Protein AF-A0A934N6K3-F1 (afdb_monomer)

Foldseek 3Di:
DFDAAEEEEEDQDPVVQVVVCVLCVQLQHHYDYDPELVVLLVCLLVVNPHQEYEAEQCSVNHPDPDSNSLVSLLSCVVRVVLHAYEYEYEPPVDVVSVVSSCVSHVRYHYHYCVVDDVVVSVVVLVLLQADDQQWGQDNRHSRWIARNPVRDIQRYNLVSSQRNSPPDKDADDPVPPRSVVSLVVVQVVCVVVVTQWHWDDPDPVRNIIHIDRHPDDPDDDD

Solvent-accessible surface area (backbone atoms only — not comparable to full-atom values): 12108 Å² total; per-residue (Å²): 131,79,43,58,31,30,30,43,35,41,36,44,50,70,68,61,38,49,54,52,48,51,51,45,43,61,43,37,36,42,74,53,72,40,47,46,40,71,57,53,28,51,41,38,74,70,61,54,85,57,52,32,34,41,33,41,58,75,46,82,74,34,100,58,99,59,80,40,41,56,57,30,36,34,37,35,53,70,69,40,65,70,36,53,30,38,36,38,29,70,71,68,89,39,62,68,58,53,50,52,47,41,72,34,21,74,80,50,44,79,44,54,53,87,63,40,70,68,51,52,47,53,50,52,48,54,62,51,54,49,66,54,74,50,36,31,34,30,94,76,40,41,25,21,31,27,36,65,91,76,75,43,74,47,54,26,27,48,51,33,48,46,55,68,34,52,92,45,64,42,76,52,59,87,83,43,57,68,53,47,52,38,46,55,50,48,50,53,50,31,61,75,68,68,50,46,38,46,78,45,75,81,36,90,90,68,36,28,35,31,68,41,68,54,83,73,85,76,68,91,85,131

Sequence (222 aa):
MTTKPTVLLLEDTRSEREQLRELLNGLGLAVTATESPAMARRLVMRGADLDLAVIDWDMAHANEDEPTSRRVLEALAENARGTPTVVYARNMMRTAVVDAVMHAHPGALIHDKDQGLSSLEERLVGLLSAQVGDLVLDNRQRSFVHHLPSDTRFKHRAGFRLMTSHPHDVVFPRDDRAMQSGLTRFRQWLDEVESSVRVLSLGMATHRYRLEVTENRRAHHH

Radius of gyration: 18.42 Å; Cα contacts (8 Å, |Δi|>4): 405; chains: 1; bounding box: 43×40×60 Å

InterPro domains:
  IPR001789 Signal transduction response regulator, receiver domain [PS50110] (6-128)
  IPR011006 CheY-like superfamily [SSF52172] (1-89)

Organism: NCBI:txid3127015

pLDDT: mean 88.97, std 12.06, range [35.66, 98.06]

Secondary structure (DSSP, 8-state):
---PPEEEEE-SSHHHHHHHHHHHHHTT-EEEEES-HHHHHHHHHTT---SEEEEES--TTSSSSS--HHHHHHHHHHH-TTS-EEEEES-TT-HHHHHHHHHH-TTPEEEEGGGHHHHHHHHHHHHTT--BTTEEE-SS-TTSEEETTTTEEE-SHHHHHHHHHTTS-EE--SS-HHHHHHHHHHHHHHHHTT-SEEEEEEETTTTEEEEEE---------

Nearest PDB structures (foldseek):
  6oec-assembly3_H  TM=8.401E-01  e=8.742E-06  Carboxydothermus hydrogenoformans Z-2901
  6oec-assembly2_F  TM=8.366E-01  e=1.428E-05  Carboxydothermus hydrogenoformans Z-2901
  2rdm-assembly1_A  TM=8.700E-01  e=2.333E-05  Sinorhizobium medicae WSM419
  6oec-assembly3_I  TM=8.532E-01  e=2.064E-05  Carboxydothermus hydrogenoformans Z-2901
  6oec-assembly2_D  TM=8.474E-01  e=2.637E-05  Carboxydothermus hydrogenoformans Z-2901

Mean predicted aligned error: 5.73 Å

Structure (mmCIF, N/CA/C/O backbone):
data_AF-A0A934N6K3-F1
#
_entry.id   AF-A0A934N6K3-F1
#
loop_
_atom_site.group_PDB
_atom_site.id
_atom_site.type_symbol
_atom_site.label_atom_id
_atom_site.label_alt_id
_atom_site.label_comp_id
_atom_site.label_asym_id
_atom_site.label_entity_id
_atom_site.label_seq_id
_atom_site.pdbx_PDB_ins_code
_atom_site.Cartn_x
_atom_site.Cartn_y
_atom_site.Cartn_z
_atom_site.occupancy
_atom_site.B_iso_or_equiv
_atom_site.auth_se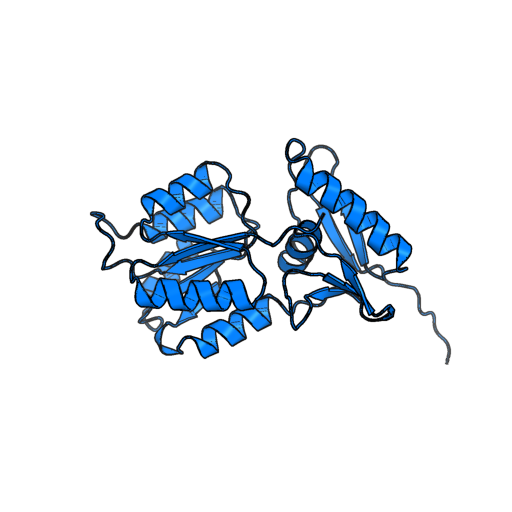q_id
_atom_site.auth_comp_id
_atom_site.auth_asym_id
_atom_site.auth_atom_id
_atom_site.pdbx_PDB_model_num
ATOM 1 N N . MET A 1 1 ? -18.631 9.224 1.970 1.00 58.66 1 MET A N 1
ATOM 2 C CA . MET A 1 1 ? -17.893 9.032 0.699 1.00 58.66 1 MET A CA 1
ATOM 3 C C . MET A 1 1 ? -16.957 7.844 0.820 1.00 58.66 1 MET A C 1
ATOM 5 O O . MET A 1 1 ? -16.262 7.741 1.833 1.00 58.66 1 MET A O 1
ATOM 9 N N . THR A 1 2 ? -16.979 6.975 -0.192 1.00 78.81 2 THR A N 1
ATOM 10 C CA . THR A 1 2 ? -16.059 5.844 -0.359 1.00 78.81 2 THR A CA 1
ATOM 11 C C . THR A 1 2 ? -14.847 6.290 -1.163 1.00 78.81 2 THR A C 1
ATOM 13 O O . THR A 1 2 ? -15.010 6.953 -2.182 1.00 78.81 2 THR A O 1
ATOM 16 N N . THR A 1 3 ? -13.648 5.935 -0.711 1.00 89.06 3 THR A N 1
ATOM 17 C CA . THR A 1 3 ? -12.394 6.174 -1.439 1.00 89.06 3 THR A CA 1
ATOM 18 C C . THR A 1 3 ? -11.634 4.862 -1.543 1.00 89.06 3 THR A C 1
ATOM 20 O O . THR A 1 3 ? -11.546 4.119 -0.562 1.00 89.06 3 THR A O 1
ATOM 23 N N . LYS A 1 4 ? -11.133 4.557 -2.742 1.00 91.56 4 LYS A N 1
ATOM 24 C CA . LYS A 1 4 ? -10.318 3.366 -2.991 1.00 91.56 4 LYS A CA 1
ATOM 25 C C . LYS A 1 4 ? -8.849 3.668 -2.691 1.00 91.56 4 LYS A C 1
ATOM 27 O O . LYS A 1 4 ? -8.429 4.796 -2.960 1.00 91.56 4 LYS A O 1
ATOM 32 N N . PRO A 1 5 ? -8.082 2.699 -2.172 1.00 94.38 5 PRO A N 1
ATOM 33 C CA . PRO A 1 5 ? -6.646 2.853 -2.048 1.00 94.38 5 PRO A CA 1
ATOM 34 C C . PRO A 1 5 ? -5.990 3.001 -3.416 1.00 94.38 5 PRO A C 1
ATOM 36 O O . PRO A 1 5 ? -6.436 2.371 -4.375 1.00 94.38 5 PRO A O 1
ATOM 39 N N . THR A 1 6 ? -4.965 3.832 -3.521 1.00 95.44 6 THR A N 1
ATOM 40 C CA . THR A 1 6 ? -4.289 4.145 -4.785 1.00 95.44 6 THR A CA 1
ATOM 41 C C . THR A 1 6 ? -3.009 3.332 -4.943 1.00 95.44 6 THR A C 1
ATOM 43 O O . THR A 1 6 ? -2.260 3.129 -3.988 1.00 95.44 6 THR A O 1
ATOM 46 N N . VAL A 1 7 ? -2.736 2.879 -6.165 1.00 97.12 7 VAL A N 1
ATOM 47 C CA . VAL A 1 7 ? -1.559 2.060 -6.480 1.00 97.12 7 VAL A CA 1
ATOM 48 C C . VAL A 1 7 ? -0.793 2.684 -7.625 1.00 97.12 7 VAL A C 1
ATOM 50 O O . VAL A 1 7 ? -1.389 3.010 -8.651 1.00 97.12 7 VAL A O 1
ATOM 53 N N . LEU A 1 8 ? 0.521 2.809 -7.475 1.00 97.94 8 LEU A N 1
ATOM 54 C CA . LEU A 1 8 ? 1.413 3.056 -8.603 1.00 97.94 8 LEU A CA 1
ATOM 55 C C . LEU A 1 8 ? 1.808 1.712 -9.219 1.00 97.94 8 LEU A C 1
ATOM 57 O O . LEU A 1 8 ? 2.344 0.862 -8.516 1.00 97.94 8 LEU A O 1
ATOM 61 N N . LEU A 1 9 ? 1.563 1.539 -10.516 1.00 97.88 9 LEU A N 1
ATOM 62 C CA . LEU A 1 9 ? 2.032 0.391 -11.293 1.00 97.88 9 LEU A CA 1
ATOM 63 C C . LEU A 1 9 ? 3.036 0.872 -12.345 1.00 97.88 9 LEU A C 1
ATOM 65 O O . LEU A 1 9 ? 2.677 1.677 -13.207 1.00 97.88 9 LEU A O 1
ATOM 69 N N . LEU A 1 10 ? 4.271 0.379 -12.277 1.00 96.94 10 LEU A N 1
ATOM 70 C CA . LEU A 1 10 ? 5.305 0.598 -13.288 1.00 96.94 10 LEU A CA 1
ATOM 71 C C . LEU A 1 10 ? 5.604 -0.725 -13.992 1.00 96.94 10 LEU A C 1
ATOM 7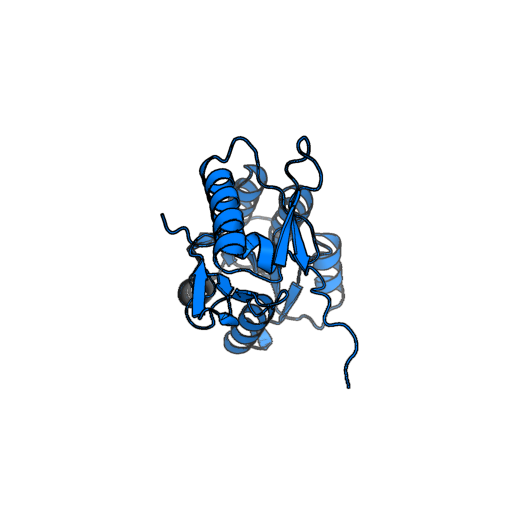3 O O . LEU A 1 10 ? 6.069 -1.648 -13.338 1.00 96.94 10 LEU A O 1
ATOM 77 N N . GLU A 1 11 ? 5.321 -0.796 -15.289 1.00 95.44 11 GLU A N 1
ATOM 78 C CA . GLU A 1 11 ? 5.525 -1.982 -16.136 1.00 95.44 11 GLU A CA 1
ATOM 79 C C . GLU A 1 11 ? 5.672 -1.510 -17.582 1.00 95.44 11 GLU A C 1
ATOM 81 O O . GLU A 1 11 ? 4.800 -0.784 -18.072 1.00 95.44 11 GLU A O 1
ATOM 86 N N . ASP A 1 12 ? 6.750 -1.875 -18.270 1.00 92.12 12 ASP A N 1
ATOM 87 C CA . ASP A 1 12 ? 6.999 -1.420 -19.641 1.00 92.12 12 ASP A CA 1
ATOM 88 C C . ASP A 1 12 ? 6.179 -2.201 -20.678 1.00 92.12 12 ASP A C 1
ATOM 90 O O . ASP A 1 12 ? 5.712 -1.648 -21.680 1.00 92.12 12 ASP A O 1
ATOM 94 N N . THR A 1 13 ? 5.878 -3.459 -20.386 1.00 92.50 13 THR A N 1
ATOM 95 C CA . THR A 1 13 ? 5.243 -4.388 -21.299 1.00 92.50 13 THR A CA 1
ATOM 96 C C . THR A 1 13 ? 3.733 -4.228 -21.219 1.00 92.50 13 THR A C 1
ATOM 98 O O . THR A 1 13 ? 3.090 -4.534 -20.217 1.00 92.50 13 THR A O 1
ATOM 101 N N . ARG A 1 14 ? 3.115 -3.769 -22.316 1.00 93.75 14 ARG A N 1
ATOM 102 C CA . ARG A 1 14 ? 1.673 -3.458 -22.359 1.00 93.75 14 ARG A CA 1
ATOM 103 C C . ARG A 1 14 ? 0.779 -4.606 -21.875 1.00 93.75 14 ARG A C 1
ATOM 105 O O . ARG A 1 14 ? -0.207 -4.341 -21.193 1.00 93.75 14 ARG A O 1
ATOM 112 N N . SER A 1 15 ? 1.082 -5.849 -22.254 1.00 94.44 15 SER A N 1
ATOM 113 C CA . SER A 1 15 ? 0.285 -7.016 -21.857 1.00 94.44 15 SER A CA 1
ATOM 114 C C . SER A 1 15 ? 0.415 -7.330 -20.368 1.00 94.44 15 SER A C 1
ATOM 116 O O . SER A 1 15 ? -0.607 -7.520 -19.715 1.00 94.44 15 SER A O 1
ATOM 118 N N . GLU A 1 16 ? 1.637 -7.331 -19.824 1.00 93.88 16 GLU A N 1
ATOM 119 C CA . GLU A 1 16 ? 1.880 -7.544 -18.387 1.00 93.88 16 GLU A CA 1
ATOM 120 C C . GLU A 1 16 ? 1.229 -6.412 -17.573 1.00 93.88 16 GLU A C 1
ATOM 122 O O . GLU A 1 16 ? 0.509 -6.663 -16.606 1.00 93.88 16 GLU A O 1
ATOM 127 N N . ARG A 1 17 ? 1.356 -5.161 -18.037 1.00 96.00 17 ARG A N 1
ATOM 128 C CA . ARG A 1 17 ? 0.745 -3.988 -17.400 1.00 96.00 17 ARG A CA 1
ATOM 129 C C . ARG A 1 17 ? -0.773 -4.093 -17.317 1.00 96.00 17 ARG A C 1
ATOM 131 O O . ARG A 1 17 ? -1.353 -3.714 -16.303 1.00 96.00 17 ARG A O 1
ATOM 138 N N . GLU A 1 18 ? -1.425 -4.575 -18.374 1.00 96.88 18 GLU A N 1
ATOM 139 C CA . GLU A 1 18 ? -2.879 -4.743 -18.387 1.00 96.88 18 GLU A CA 1
ATOM 140 C C . GLU A 1 18 ? -3.326 -5.846 -17.423 1.00 96.88 18 GLU A C 1
ATOM 142 O O . GLU A 1 18 ? -4.221 -5.611 -16.618 1.00 96.88 18 GLU A O 1
ATOM 147 N N . GLN A 1 19 ? -2.644 -6.994 -17.423 1.00 96.19 19 GLN A N 1
ATOM 148 C CA . GLN A 1 19 ? -2.930 -8.098 -16.501 1.00 96.19 19 GLN A CA 1
ATOM 149 C C . GLN A 1 19 ? -2.771 -7.678 -15.033 1.00 96.19 19 GLN A C 1
ATOM 151 O O . GLN A 1 19 ? -3.641 -7.937 -14.201 1.00 96.19 19 GLN A O 1
ATOM 156 N N . LEU A 1 20 ? -1.688 -6.966 -14.710 1.00 96.44 20 LEU A N 1
ATOM 157 C CA . LEU A 1 20 ? -1.450 -6.434 -13.367 1.00 96.44 20 LEU A 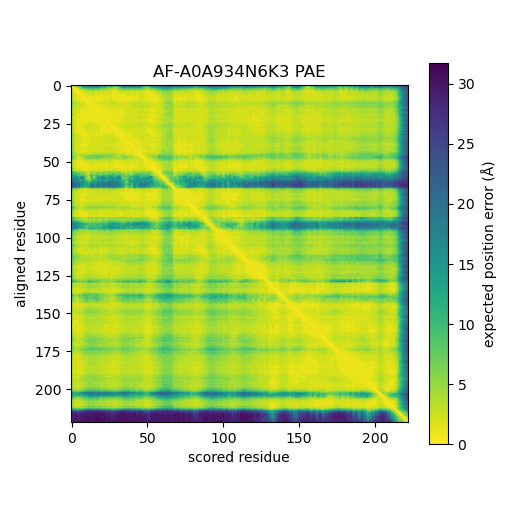CA 1
ATOM 158 C C . LEU A 1 20 ? -2.497 -5.391 -12.977 1.00 96.44 20 LEU A C 1
ATOM 160 O O . LEU A 1 20 ? -2.965 -5.365 -11.838 1.00 96.44 20 LEU A O 1
ATOM 164 N N . ARG A 1 21 ? -2.899 -4.536 -13.922 1.00 97.19 21 ARG A N 1
ATOM 165 C CA . ARG A 1 21 ? -3.957 -3.549 -13.704 1.00 97.19 21 ARG A CA 1
ATOM 166 C C . ARG A 1 21 ? -5.294 -4.224 -13.410 1.00 97.19 21 ARG A C 1
ATOM 168 O O . ARG A 1 21 ? -5.983 -3.793 -12.487 1.00 97.19 21 ARG A O 1
ATOM 175 N N . GLU A 1 22 ? -5.669 -5.251 -14.166 1.00 96.69 22 GLU A N 1
ATOM 176 C CA . GLU A 1 22 ? -6.884 -6.040 -13.930 1.00 96.69 22 GLU A CA 1
ATOM 177 C C . GLU A 1 22 ? -6.860 -6.700 -12.551 1.00 96.69 22 GLU A C 1
ATOM 179 O O . GLU A 1 22 ? -7.803 -6.524 -11.778 1.00 96.69 22 GLU A O 1
ATOM 184 N N . LEU A 1 23 ? -5.752 -7.358 -12.203 1.00 95.31 23 LEU A N 1
ATOM 185 C CA . LEU A 1 23 ? -5.548 -7.986 -10.902 1.00 95.31 23 LEU A CA 1
ATOM 186 C C . LEU A 1 23 ? -5.705 -6.984 -9.747 1.00 95.31 23 LEU A C 1
ATOM 188 O O . LEU A 1 23 ? -6.531 -7.179 -8.856 1.00 95.31 23 LEU A O 1
ATOM 192 N N . LEU A 1 24 ? -4.983 -5.861 -9.780 1.00 95.62 24 LEU A N 1
ATOM 193 C CA . LEU A 1 24 ? -5.040 -4.840 -8.727 1.00 95.62 24 LEU A CA 1
ATOM 194 C C . LEU A 1 24 ? -6.430 -4.186 -8.618 1.00 95.62 24 LEU A C 1
ATOM 196 O O . LEU A 1 24 ? -6.903 -3.910 -7.511 1.00 95.62 24 LEU A O 1
ATOM 200 N N . ASN A 1 25 ? -7.115 -3.972 -9.745 1.00 95.31 25 ASN A N 1
ATOM 201 C CA . ASN A 1 25 ? -8.502 -3.501 -9.747 1.00 95.31 25 ASN A CA 1
ATOM 202 C C . ASN A 1 25 ? -9.459 -4.538 -9.141 1.00 95.31 25 ASN A C 1
ATOM 204 O O . ASN A 1 25 ? -10.380 -4.155 -8.413 1.00 95.31 25 ASN A O 1
ATOM 208 N N . GLY A 1 26 ? -9.233 -5.830 -9.404 1.00 93.56 26 GLY A N 1
ATOM 209 C CA . GLY A 1 26 ? -9.959 -6.951 -8.802 1.00 93.56 26 GLY A CA 1
ATOM 210 C C . GLY A 1 26 ? -9.818 -6.995 -7.279 1.00 93.56 26 GLY A C 1
ATOM 211 O O . GLY A 1 26 ? -10.789 -7.271 -6.579 1.00 93.56 26 GLY A O 1
ATOM 212 N N . LEU A 1 27 ? -8.661 -6.582 -6.751 1.00 92.06 27 LEU A N 1
ATOM 213 C CA . LEU A 1 27 ? -8.432 -6.395 -5.310 1.00 92.06 27 LEU A CA 1
ATOM 214 C C . LEU A 1 27 ? -9.106 -5.127 -4.738 1.00 92.06 27 LEU A C 1
ATOM 216 O O . LEU A 1 27 ? -9.016 -4.854 -3.540 1.00 92.06 27 LEU A O 1
ATOM 220 N N . GLY A 1 28 ? -9.811 -4.348 -5.563 1.00 93.06 28 GLY A N 1
ATOM 221 C CA . GLY A 1 28 ? -10.537 -3.141 -5.157 1.00 93.06 28 GLY A CA 1
ATOM 222 C C . GLY A 1 28 ? -9.692 -1.865 -5.142 1.00 93.06 28 GLY A C 1
ATOM 223 O O . GLY A 1 28 ? -10.164 -0.830 -4.661 1.00 93.06 28 GLY A O 1
ATOM 224 N N . LEU A 1 29 ? -8.472 -1.910 -5.674 1.00 94.56 29 LEU A N 1
ATOM 225 C CA . LEU A 1 29 ? -7.532 -0.794 -5.664 1.00 94.56 29 LEU A CA 1
ATOM 226 C C . LEU A 1 29 ? -7.729 0.118 -6.891 1.00 94.56 29 LEU A C 1
ATOM 228 O O . LEU A 1 29 ? -8.285 -0.292 -7.907 1.00 94.56 29 LEU A O 1
ATOM 232 N N . ALA A 1 30 ? -7.317 1.380 -6.789 1.00 95.44 30 ALA A N 1
ATOM 233 C CA . ALA A 1 30 ? -7.339 2.360 -7.871 1.00 95.44 30 ALA A CA 1
ATOM 234 C C . ALA A 1 30 ? -5.935 2.503 -8.474 1.00 95.44 30 ALA A C 1
ATOM 236 O O . ALA A 1 30 ? -5.034 3.065 -7.852 1.00 95.44 30 ALA A O 1
ATOM 237 N N . VAL A 1 31 ? -5.748 1.989 -9.688 1.00 96.88 31 VAL A N 1
ATOM 238 C CA . VAL A 1 31 ? -4.420 1.851 -10.302 1.00 96.88 31 VAL A CA 1
ATOM 239 C C . VAL A 1 31 ? -4.062 3.060 -11.166 1.00 96.88 31 VAL A C 1
ATOM 241 O O . VAL A 1 31 ? -4.777 3.398 -12.107 1.00 96.88 31 VAL A O 1
ATOM 244 N N . THR A 1 32 ? -2.908 3.664 -10.888 1.00 96.94 32 THR A N 1
ATOM 245 C CA . THR A 1 32 ? -2.207 4.602 -11.773 1.00 96.94 32 THR A CA 1
ATOM 246 C C . THR A 1 32 ? -1.048 3.854 -12.424 1.00 96.94 32 THR A C 1
ATOM 248 O O . THR A 1 32 ? 0.001 3.674 -11.810 1.00 96.94 32 THR A O 1
ATOM 251 N N . ALA A 1 33 ? -1.260 3.374 -13.651 1.00 96.69 33 ALA A N 1
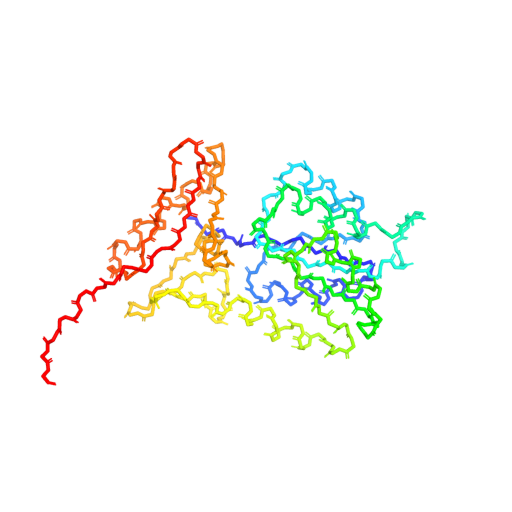ATOM 252 C CA . ALA A 1 33 ? -0.275 2.591 -14.392 1.00 96.69 33 ALA A CA 1
ATOM 253 C C . ALA A 1 33 ? 0.536 3.469 -15.355 1.00 96.69 33 ALA A C 1
ATOM 255 O O . ALA A 1 33 ? -0.019 4.347 -16.018 1.00 96.69 33 ALA A O 1
ATOM 256 N N . THR A 1 34 ? 1.835 3.211 -15.471 1.00 95.12 34 THR A N 1
ATOM 257 C CA . THR A 1 34 ? 2.712 3.867 -16.442 1.00 95.12 34 THR A CA 1
ATOM 258 C C . THR A 1 34 ? 3.805 2.916 -16.922 1.00 95.12 34 THR A C 1
ATOM 260 O O . THR A 1 34 ? 4.171 1.978 -16.224 1.00 95.12 34 THR A O 1
ATOM 263 N N . GLU A 1 35 ? 4.303 3.160 -18.129 1.00 93.75 35 GLU A N 1
ATOM 264 C CA . GLU A 1 35 ? 5.440 2.448 -18.730 1.00 93.75 35 GLU A CA 1
ATOM 265 C C . GLU A 1 35 ? 6.748 3.236 -18.633 1.00 93.75 35 GLU A C 1
ATOM 267 O O . GLU A 1 35 ? 7.807 2.710 -18.945 1.00 93.75 35 GLU A O 1
ATOM 272 N N . SER A 1 36 ? 6.677 4.503 -18.207 1.00 92.44 36 SER A N 1
ATOM 273 C CA . SER A 1 36 ? 7.837 5.384 -18.089 1.00 92.44 36 SER A CA 1
ATOM 274 C C . SER A 1 36 ? 8.245 5.518 -16.625 1.00 92.44 36 SER A C 1
ATOM 276 O O . SER A 1 36 ? 7.510 6.118 -15.824 1.00 92.44 36 SER A O 1
ATOM 278 N N . PRO A 1 37 ? 9.439 5.038 -16.259 1.00 93.25 37 PRO A N 1
ATOM 279 C CA . PRO A 1 37 ? 9.985 5.288 -14.937 1.00 93.25 37 PRO A CA 1
ATOM 280 C C . PRO A 1 37 ? 10.169 6.784 -14.647 1.00 93.25 37 PRO A C 1
ATOM 282 O O . PRO A 1 37 ? 9.966 7.207 -13.508 1.00 93.25 37 PRO A O 1
ATOM 285 N N . ALA A 1 38 ? 10.482 7.618 -15.648 1.00 91.19 38 ALA A N 1
ATOM 286 C CA . ALA A 1 38 ? 10.553 9.067 -15.462 1.00 91.19 38 ALA A CA 1
ATOM 287 C C . ALA A 1 38 ? 9.204 9.660 -15.012 1.00 91.19 38 ALA A C 1
ATOM 289 O O . ALA A 1 38 ? 9.158 10.488 -14.093 1.00 91.19 38 ALA A O 1
ATOM 290 N N . MET A 1 39 ? 8.094 9.208 -15.608 1.00 93.00 39 MET A N 1
ATOM 291 C CA . MET A 1 39 ? 6.750 9.599 -15.178 1.00 93.00 39 MET A CA 1
ATOM 292 C C . MET A 1 39 ? 6.443 9.088 -13.765 1.00 93.00 39 MET A C 1
ATOM 294 O O . MET A 1 39 ? 6.000 9.873 -12.923 1.00 93.00 39 MET A O 1
ATOM 298 N N . ALA A 1 40 ? 6.723 7.812 -13.479 1.00 95.12 40 ALA A N 1
ATOM 299 C CA . ALA A 1 40 ? 6.528 7.219 -12.153 1.00 95.12 40 ALA A CA 1
ATOM 300 C C . ALA A 1 40 ? 7.294 7.989 -11.067 1.00 95.12 40 ALA A C 1
ATOM 302 O O . ALA A 1 40 ? 6.716 8.417 -10.068 1.00 95.12 40 ALA A O 1
ATOM 303 N N . ARG A 1 41 ? 8.579 8.268 -11.301 1.00 94.62 41 ARG A N 1
ATOM 304 C CA . ARG A 1 41 ? 9.421 9.053 -10.394 1.00 94.62 41 ARG A CA 1
ATOM 305 C C . ARG A 1 41 ? 8.863 10.454 -10.183 1.00 94.62 41 ARG A C 1
ATOM 307 O O . ARG A 1 41 ? 8.808 10.928 -9.051 1.00 94.62 41 ARG A O 1
ATOM 314 N N . ARG A 1 42 ? 8.422 11.122 -11.252 1.00 93.50 42 ARG A N 1
ATOM 315 C CA . ARG A 1 42 ? 7.821 12.459 -11.161 1.00 93.50 42 ARG A CA 1
ATOM 316 C C . ARG A 1 42 ? 6.550 12.455 -10.314 1.00 93.50 42 ARG A C 1
ATOM 318 O O . ARG A 1 42 ? 6.339 13.416 -9.579 1.00 93.50 42 ARG A O 1
ATOM 325 N N . LEU A 1 43 ? 5.717 11.417 -10.409 1.00 94.19 43 LEU A N 1
ATOM 326 C CA . LEU A 1 43 ? 4.533 11.264 -9.558 1.00 94.19 43 LEU A CA 1
ATOM 327 C C . LEU A 1 43 ? 4.937 11.161 -8.084 1.00 94.19 43 LEU A C 1
ATOM 329 O O . LEU A 1 43 ? 4.440 11.933 -7.266 1.00 94.19 43 LEU A O 1
ATOM 333 N N . VAL A 1 44 ? 5.893 10.288 -7.761 1.00 94.50 44 VAL A N 1
ATOM 334 C CA . VAL A 1 44 ? 6.384 10.101 -6.386 1.00 94.50 44 VAL A CA 1
ATOM 335 C C . VAL A 1 44 ? 6.985 11.393 -5.825 1.00 94.50 44 VAL A C 1
ATOM 337 O O . VAL A 1 44 ? 6.592 11.842 -4.753 1.00 94.50 44 VAL A O 1
ATOM 340 N N . MET A 1 45 ? 7.871 12.055 -6.575 1.00 92.25 45 MET A N 1
ATOM 341 C CA . MET A 1 45 ? 8.517 13.306 -6.150 1.00 92.25 45 MET A CA 1
ATOM 342 C C . MET A 1 45 ? 7.541 14.476 -5.980 1.00 92.25 45 MET A C 1
ATOM 344 O O . MET A 1 45 ? 7.832 15.429 -5.262 1.00 92.25 45 MET A O 1
ATOM 348 N N . ARG A 1 46 ? 6.383 14.434 -6.646 1.00 90.88 46 ARG A N 1
ATOM 349 C CA . ARG A 1 46 ? 5.311 15.425 -6.474 1.00 90.88 46 ARG A CA 1
ATOM 350 C C . ARG A 1 46 ? 4.422 15.143 -5.265 1.00 90.88 46 ARG A C 1
ATOM 352 O O . ARG A 1 46 ? 3.446 15.862 -5.077 1.00 90.88 46 ARG A O 1
ATOM 359 N N . GLY A 1 47 ? 4.741 14.121 -4.473 1.00 84.31 47 GLY A N 1
ATOM 360 C CA . GLY A 1 47 ? 3.942 13.722 -3.323 1.00 84.31 47 GLY A CA 1
ATOM 361 C C . GLY A 1 47 ? 2.632 13.062 -3.737 1.00 84.31 47 GLY A C 1
ATOM 362 O O . GLY A 1 47 ? 1.607 13.310 -3.108 1.00 84.31 47 GLY A O 1
ATOM 363 N N . ALA A 1 48 ? 2.637 12.262 -4.814 1.00 83.69 48 ALA A N 1
ATOM 364 C CA . ALA A 1 48 ? 1.485 11.428 -5.131 1.00 83.69 48 ALA A CA 1
ATOM 365 C C . ALA A 1 48 ? 1.115 10.590 -3.901 1.00 83.69 48 ALA A C 1
ATOM 367 O O . ALA A 1 48 ? 1.948 9.893 -3.323 1.00 83.69 48 ALA A O 1
ATOM 368 N N . ASP A 1 49 ? -0.147 10.682 -3.503 1.00 87.06 49 ASP A N 1
ATOM 369 C CA . ASP A 1 49 ? -0.644 10.026 -2.308 1.00 87.06 49 ASP A CA 1
ATOM 370 C C . ASP A 1 49 ? -0.926 8.550 -2.621 1.00 87.06 49 ASP A C 1
ATOM 372 O O . ASP A 1 49 ? -2.026 8.213 -3.058 1.00 87.06 49 ASP A O 1
ATOM 376 N N . LEU A 1 50 ? 0.081 7.685 -2.461 1.00 93.25 50 LEU A N 1
ATOM 377 C CA . LEU A 1 50 ? 0.066 6.256 -2.814 1.00 93.25 50 LEU A CA 1
ATOM 378 C C . LEU A 1 50 ? -0.187 5.368 -1.587 1.00 93.25 50 LEU A C 1
ATOM 380 O O . LEU A 1 50 ? 0.280 5.674 -0.494 1.00 93.25 50 LEU A O 1
ATOM 384 N N . ASP A 1 51 ? -0.927 4.270 -1.747 1.00 94.38 51 ASP A N 1
ATOM 385 C CA . ASP A 1 51 ? -1.120 3.257 -0.692 1.00 94.38 51 ASP A CA 1
ATOM 386 C C . ASP A 1 51 ? -0.361 1.952 -0.953 1.00 94.38 51 ASP A C 1
ATOM 388 O O . ASP A 1 51 ? -0.186 1.155 -0.038 1.00 94.38 51 ASP A O 1
ATOM 392 N N . LEU A 1 52 ? 0.073 1.725 -2.193 1.00 95.69 52 LEU A N 1
ATOM 393 C CA . LEU A 1 52 ? 0.877 0.583 -2.621 1.00 95.69 52 LEU A CA 1
ATOM 394 C C . LEU A 1 52 ? 1.658 0.982 -3.882 1.00 95.69 52 LEU A C 1
ATOM 396 O O . LEU A 1 52 ? 1.185 1.786 -4.692 1.00 95.69 52 LEU A O 1
ATOM 400 N N . ALA A 1 53 ? 2.830 0.394 -4.081 1.00 97.25 53 ALA A N 1
ATOM 401 C CA . ALA A 1 53 ? 3.549 0.447 -5.347 1.00 97.25 53 ALA A CA 1
ATOM 402 C C . ALA A 1 53 ? 3.868 -0.970 -5.835 1.00 97.25 53 ALA A C 1
ATOM 404 O O . ALA A 1 53 ? 4.283 -1.821 -5.051 1.00 97.25 53 ALA A O 1
ATOM 405 N N . VAL A 1 54 ? 3.677 -1.213 -7.130 1.00 97.19 54 VAL A N 1
ATOM 406 C CA . VAL A 1 54 ? 4.067 -2.442 -7.827 1.00 97.19 54 VAL A CA 1
ATOM 407 C C . VAL A 1 54 ? 4.988 -2.038 -8.970 1.00 97.19 54 VAL A C 1
ATOM 409 O O . VAL A 1 54 ? 4.572 -1.324 -9.882 1.00 97.19 54 VAL A O 1
ATOM 412 N N . ILE A 1 55 ? 6.258 -2.418 -8.868 1.00 96.94 55 ILE A N 1
ATOM 413 C CA . ILE A 1 55 ? 7.342 -1.884 -9.690 1.00 96.94 55 ILE A CA 1
ATOM 414 C C . ILE A 1 55 ? 8.046 -3.021 -10.415 1.00 96.94 55 ILE A C 1
ATOM 416 O O . ILE A 1 55 ? 8.644 -3.882 -9.768 1.00 96.94 55 ILE A O 1
ATOM 420 N N . ASP A 1 56 ? 8.014 -2.994 -11.743 1.00 94.19 56 ASP A N 1
ATOM 421 C CA . ASP A 1 56 ? 8.873 -3.849 -12.545 1.00 94.19 56 ASP A CA 1
ATOM 422 C C . ASP A 1 56 ? 10.317 -3.382 -12.409 1.00 94.19 56 ASP A C 1
ATOM 424 O O . ASP A 1 56 ? 10.633 -2.195 -12.566 1.00 94.19 56 ASP A O 1
ATOM 428 N N . TRP A 1 57 ? 11.205 -4.313 -12.096 1.00 91.31 57 TRP A N 1
ATOM 429 C CA . TRP A 1 57 ? 12.632 -4.041 -12.129 1.00 91.31 57 TRP A CA 1
ATOM 430 C C . TRP A 1 57 ? 13.187 -4.047 -13.557 1.00 91.31 57 TRP A C 1
ATOM 432 O O . TRP A 1 57 ? 14.052 -3.229 -13.881 1.00 91.31 57 TRP A O 1
ATOM 442 N N . ASP A 1 58 ? 12.686 -4.942 -14.410 1.00 86.12 58 ASP A N 1
ATOM 443 C CA . ASP A 1 58 ? 13.253 -5.239 -15.725 1.00 86.12 58 ASP A CA 1
ATOM 444 C C . ASP A 1 58 ? 12.619 -4.380 -16.826 1.00 86.12 58 ASP A C 1
ATOM 446 O O . ASP A 1 58 ? 11.903 -4.872 -17.690 1.00 86.12 58 ASP A O 1
ATOM 450 N N . MET A 1 59 ? 12.949 -3.088 -16.839 1.00 82.69 59 MET A N 1
ATOM 451 C CA . MET A 1 59 ? 12.390 -2.111 -17.788 1.00 82.69 59 MET A CA 1
ATOM 452 C C . MET A 1 59 ? 13.093 -2.100 -19.162 1.00 82.69 59 MET A C 1
ATOM 454 O O . MET A 1 59 ? 13.470 -1.044 -19.673 1.00 82.69 59 MET A O 1
ATOM 458 N N . ALA A 1 60 ? 13.341 -3.272 -19.748 1.00 75.00 60 ALA A N 1
ATOM 459 C CA . ALA A 1 60 ? 14.112 -3.419 -20.989 1.00 75.00 60 ALA A CA 1
ATOM 460 C C . ALA A 1 60 ? 13.442 -2.816 -22.246 1.00 75.00 60 ALA A C 1
ATOM 462 O O . ALA A 1 60 ? 14.123 -2.548 -23.234 1.00 75.00 60 ALA A O 1
ATOM 463 N N . HIS A 1 61 ? 12.127 -2.610 -22.221 1.00 65.94 61 HIS A N 1
ATOM 464 C CA . HIS A 1 61 ? 11.322 -1.997 -23.281 1.00 65.94 61 HIS A CA 1
ATOM 465 C C . HIS A 1 61 ? 10.995 -0.524 -23.005 1.00 65.94 61 HIS A C 1
ATOM 467 O O . HIS A 1 61 ? 10.275 0.102 -23.789 1.00 65.94 61 HIS A O 1
ATOM 473 N N . ALA A 1 62 ? 11.495 0.052 -21.909 1.00 65.75 62 ALA A N 1
ATOM 474 C CA . ALA A 1 62 ? 11.373 1.482 -21.679 1.00 65.75 62 ALA A CA 1
ATOM 475 C C . ALA A 1 62 ? 12.237 2.259 -22.688 1.00 65.75 62 ALA A C 1
ATOM 477 O O . ALA A 1 62 ? 13.405 1.947 -22.905 1.00 65.75 62 ALA A O 1
ATOM 478 N N . ASN A 1 63 ? 11.675 3.314 -23.282 1.00 61.56 63 ASN A N 1
ATOM 479 C CA . ASN A 1 63 ? 12.390 4.211 -24.200 1.00 61.56 63 ASN A CA 1
ATOM 480 C C . ASN A 1 63 ? 13.284 5.216 -23.433 1.00 61.56 63 ASN A C 1
ATOM 482 O O . ASN A 1 63 ? 13.166 6.425 -23.634 1.00 61.56 63 ASN A O 1
ATOM 486 N N . GLU A 1 64 ? 14.117 4.741 -22.503 1.00 64.94 64 GLU A N 1
ATOM 487 C CA . GLU A 1 64 ? 14.983 5.563 -21.642 1.00 64.94 64 GLU A CA 1
ATOM 488 C C . GLU A 1 64 ? 16.414 4.975 -21.601 1.00 64.94 64 GLU A C 1
ATOM 490 O O . GLU A 1 64 ? 16.586 3.760 -21.578 1.00 64.94 64 GLU A O 1
ATOM 495 N N . ASP A 1 65 ? 17.446 5.831 -21.597 1.00 56.88 65 ASP A N 1
ATOM 496 C CA . ASP A 1 65 ? 18.862 5.439 -21.780 1.00 56.88 65 ASP A CA 1
ATOM 497 C C . ASP A 1 65 ? 19.499 4.673 -20.588 1.00 56.88 65 ASP A C 1
ATOM 499 O O . ASP A 1 65 ? 20.604 4.146 -20.710 1.00 56.88 65 ASP A O 1
ATOM 503 N N . GLU A 1 66 ? 18.827 4.575 -19.434 1.00 54.50 66 GLU A N 1
ATOM 504 C CA . GLU A 1 66 ? 19.271 3.802 -18.258 1.00 54.50 66 GLU A CA 1
ATOM 505 C C . GLU A 1 66 ? 18.082 3.079 -17.593 1.00 54.50 66 GLU A C 1
ATOM 507 O O . GLU A 1 66 ? 16.965 3.595 -17.628 1.00 54.50 66 GLU A O 1
ATOM 512 N N . PRO A 1 67 ? 18.285 1.930 -16.911 1.00 58.31 67 PRO A N 1
ATOM 513 C CA . PRO A 1 67 ? 17.231 1.288 -16.129 1.00 58.31 67 PRO A CA 1
ATOM 514 C C . PRO A 1 67 ? 16.836 2.170 -14.936 1.00 58.31 67 PRO A C 1
ATOM 516 O O . PRO A 1 67 ? 17.520 2.273 -13.914 1.00 58.31 67 PRO A O 1
ATOM 519 N N . THR A 1 68 ? 15.695 2.831 -15.080 1.00 78.00 68 THR A N 1
ATOM 520 C CA . THR A 1 68 ? 15.237 3.922 -14.218 1.00 78.00 68 THR A CA 1
ATOM 521 C C . THR A 1 68 ? 14.327 3.469 -13.068 1.00 78.00 68 THR A C 1
ATOM 523 O O . THR A 1 68 ? 14.061 4.271 -12.168 1.00 78.00 68 THR A O 1
ATOM 526 N N . SER A 1 69 ? 13.941 2.186 -12.988 1.00 90.50 69 SER A N 1
ATOM 527 C CA . SER A 1 69 ? 13.204 1.632 -11.832 1.00 90.50 69 SER A CA 1
ATOM 528 C C . SER A 1 69 ? 13.947 1.829 -10.517 1.00 90.50 69 SER A C 1
ATOM 530 O O . SER A 1 69 ? 13.336 2.206 -9.519 1.00 90.50 69 SER A O 1
ATOM 532 N N . ARG A 1 70 ? 15.282 1.714 -10.522 1.00 92.31 70 ARG A N 1
ATOM 533 C CA . ARG A 1 70 ? 16.116 2.063 -9.363 1.00 92.31 70 ARG A CA 1
ATOM 534 C C . ARG A 1 70 ? 15.828 3.478 -8.854 1.00 92.31 70 ARG A C 1
ATOM 536 O O . ARG A 1 70 ? 15.658 3.672 -7.657 1.00 92.31 70 ARG A O 1
ATOM 543 N N . ARG A 1 71 ? 15.729 4.463 -9.753 1.00 92.25 71 ARG A N 1
ATOM 544 C CA . ARG A 1 71 ? 15.450 5.864 -9.392 1.00 92.25 71 ARG A CA 1
ATOM 545 C C . ARG A 1 71 ? 14.034 6.060 -8.858 1.00 92.25 71 ARG A C 1
ATOM 547 O O . ARG A 1 71 ? 13.807 6.961 -8.054 1.00 92.25 71 ARG A O 1
ATOM 554 N N . VAL A 1 72 ? 13.084 5.243 -9.307 1.00 95.06 72 VAL A N 1
ATOM 555 C CA . VAL A 1 72 ? 11.719 5.220 -8.764 1.00 95.06 72 VAL A CA 1
ATOM 556 C C . VAL A 1 72 ? 11.729 4.646 -7.347 1.00 95.06 72 VAL A C 1
ATOM 558 O O . VAL A 1 72 ? 11.123 5.240 -6.459 1.00 95.06 72 VAL A O 1
ATOM 561 N N . LEU A 1 73 ? 12.462 3.553 -7.114 1.00 95.75 73 LEU A N 1
ATOM 562 C CA . LEU A 1 73 ? 12.626 2.953 -5.788 1.00 95.75 73 LEU A CA 1
ATOM 563 C C . LEU A 1 73 ? 13.323 3.893 -4.802 1.00 95.75 73 LEU A C 1
ATOM 565 O O . LEU A 1 73 ? 12.817 4.070 -3.698 1.00 95.75 73 LEU A O 1
ATOM 569 N N . GLU A 1 74 ? 14.409 4.552 -5.215 1.00 95.00 74 GLU A N 1
ATOM 570 C CA . GLU A 1 74 ? 15.078 5.597 -4.425 1.00 95.00 74 GLU A CA 1
ATOM 571 C C . GLU A 1 74 ? 14.082 6.716 -4.065 1.00 95.00 74 GLU A C 1
ATOM 573 O O . GLU A 1 74 ? 13.947 7.092 -2.902 1.00 95.00 74 GLU A O 1
ATOM 578 N N . ALA A 1 75 ? 13.292 7.192 -5.036 1.00 94.75 75 ALA A N 1
ATOM 579 C CA . ALA A 1 75 ? 12.287 8.223 -4.787 1.00 94.75 75 ALA A CA 1
ATOM 580 C C . ALA A 1 75 ? 11.182 7.761 -3.819 1.00 94.75 75 ALA A C 1
ATOM 582 O O . ALA A 1 75 ? 10.757 8.558 -2.979 1.00 94.75 75 ALA A O 1
ATOM 583 N N . LEU A 1 76 ? 10.727 6.505 -3.906 1.00 95.44 76 LEU A N 1
ATOM 584 C CA . LEU A 1 76 ? 9.763 5.913 -2.969 1.00 95.44 76 LEU A CA 1
ATOM 585 C C . LEU A 1 76 ? 10.366 5.810 -1.560 1.00 95.44 76 LEU A C 1
ATOM 587 O O . LEU A 1 76 ? 9.742 6.246 -0.592 1.00 95.44 76 LEU A O 1
ATOM 591 N N . ALA A 1 77 ? 11.606 5.335 -1.449 1.00 93.88 77 ALA A N 1
ATOM 592 C CA . ALA A 1 77 ? 12.333 5.225 -0.189 1.00 93.88 77 ALA A CA 1
ATOM 593 C C . ALA A 1 77 ? 12.667 6.589 0.438 1.00 93.88 77 ALA A C 1
ATOM 595 O O . ALA A 1 77 ? 12.891 6.682 1.642 1.00 93.88 77 ALA A O 1
ATOM 596 N N . GLU A 1 78 ? 12.708 7.669 -0.334 1.00 92.88 78 GLU A N 1
ATOM 597 C CA . GLU A 1 78 ? 12.935 9.018 0.189 1.00 92.88 78 GLU A CA 1
ATOM 598 C C . GLU A 1 78 ? 11.629 9.733 0.543 1.00 92.88 78 GLU A C 1
ATOM 600 O O . GLU A 1 78 ? 11.511 10.295 1.631 1.00 92.88 78 GLU A O 1
ATOM 605 N N . ASN A 1 79 ? 10.639 9.686 -0.352 1.00 91.69 79 ASN A N 1
ATOM 606 C CA . ASN A 1 79 ? 9.467 10.567 -0.313 1.00 91.69 79 ASN A CA 1
ATOM 607 C C . ASN A 1 79 ? 8.180 9.852 0.119 1.00 91.69 79 ASN A C 1
ATOM 609 O O . ASN A 1 79 ? 7.217 10.509 0.506 1.00 91.69 79 ASN A O 1
ATOM 613 N N . ALA A 1 80 ? 8.151 8.518 0.073 1.00 89.31 80 ALA A N 1
ATOM 614 C CA . ALA A 1 80 ? 6.954 7.714 0.305 1.00 89.31 80 ALA A CA 1
ATOM 615 C C . ALA A 1 80 ? 7.244 6.458 1.152 1.00 89.31 80 ALA A C 1
ATOM 617 O O . ALA A 1 80 ? 6.604 5.429 0.959 1.00 89.31 80 ALA A O 1
ATOM 618 N N . ARG A 1 81 ? 8.174 6.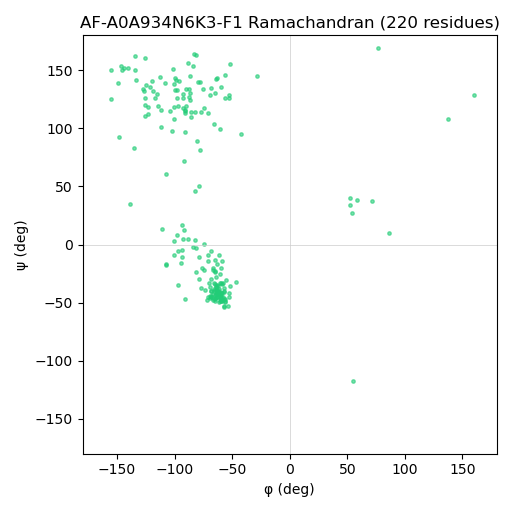553 2.118 1.00 84.25 81 ARG A N 1
ATOM 619 C CA . ARG A 1 81 ? 8.700 5.439 2.949 1.00 84.25 81 ARG A CA 1
ATOM 620 C C . ARG A 1 81 ? 7.660 4.492 3.545 1.00 84.25 81 ARG A C 1
ATOM 622 O O . ARG A 1 81 ? 7.963 3.327 3.764 1.00 84.25 81 ARG A O 1
ATOM 629 N N . GLY A 1 82 ? 6.475 5.004 3.868 1.00 84.75 82 GLY A N 1
ATOM 630 C CA . GLY A 1 82 ? 5.385 4.218 4.448 1.00 84.75 82 GLY A CA 1
ATOM 631 C C . GLY A 1 82 ? 4.564 3.422 3.431 1.00 84.75 82 GLY A C 1
ATOM 632 O O . GLY A 1 82 ? 3.655 2.710 3.842 1.00 84.75 82 GLY A O 1
ATOM 633 N N . THR A 1 83 ? 4.852 3.559 2.133 1.00 91.69 83 THR A N 1
ATOM 634 C CA . THR A 1 83 ? 4.150 2.878 1.039 1.00 91.69 83 THR A CA 1
ATOM 635 C C . THR A 1 83 ? 4.723 1.473 0.882 1.00 91.69 83 THR A C 1
ATOM 637 O O . THR A 1 83 ? 5.884 1.341 0.476 1.00 91.69 83 THR A O 1
ATOM 640 N N . PRO A 1 84 ? 3.944 0.412 1.157 1.00 93.06 84 PRO A N 1
ATOM 641 C CA . PRO A 1 84 ? 4.344 -0.940 0.804 1.00 93.06 84 PRO A CA 1
ATOM 642 C C . PRO A 1 84 ? 4.705 -0.986 -0.681 1.00 93.06 84 PRO A C 1
ATOM 644 O O . PRO A 1 84 ? 3.953 -0.505 -1.530 1.00 93.06 84 PRO A O 1
ATOM 647 N N . THR A 1 85 ? 5.877 -1.525 -0.992 1.00 95.69 85 THR A N 1
ATOM 648 C CA . THR A 1 85 ? 6.390 -1.569 -2.361 1.00 95.69 85 THR A CA 1
ATOM 649 C C . THR A 1 85 ? 6.725 -3.006 -2.703 1.00 95.69 85 THR A C 1
ATOM 651 O O . THR A 1 85 ? 7.547 -3.621 -2.029 1.00 95.69 85 THR A O 1
ATOM 654 N N . VAL A 1 86 ? 6.085 -3.541 -3.738 1.00 96.00 86 VAL A N 1
ATOM 655 C CA . VAL A 1 86 ? 6.409 -4.840 -4.323 1.00 96.00 86 VAL A CA 1
ATOM 656 C C . VAL A 1 86 ? 7.223 -4.594 -5.583 1.00 96.00 86 VAL A C 1
ATOM 658 O O . VAL A 1 86 ? 6.744 -3.966 -6.524 1.00 96.00 86 VAL A O 1
ATOM 661 N N . VAL A 1 87 ? 8.455 -5.082 -5.594 1.00 94.94 87 VAL A N 1
ATOM 662 C CA . VAL A 1 87 ? 9.305 -5.106 -6.782 1.00 94.94 87 VAL A CA 1
ATOM 663 C C . VAL A 1 87 ? 9.200 -6.489 -7.380 1.00 94.94 87 VAL A C 1
ATOM 665 O O . VAL A 1 87 ? 9.434 -7.462 -6.671 1.00 94.94 87 VAL A O 1
ATOM 668 N N . TYR A 1 88 ? 8.855 -6.600 -8.652 1.00 90.50 88 TYR A N 1
ATOM 669 C CA . TYR A 1 88 ? 8.834 -7.886 -9.334 1.00 90.50 88 TYR A CA 1
ATOM 670 C C . TYR A 1 88 ? 9.884 -7.894 -10.444 1.00 90.50 88 TYR A C 1
ATOM 672 O O . TYR A 1 88 ? 9.998 -6.939 -11.205 1.00 90.50 88 TYR A O 1
ATOM 680 N N . ALA A 1 89 ? 10.711 -8.935 -10.466 1.00 86.75 89 ALA A N 1
ATOM 681 C CA . ALA A 1 89 ? 11.906 -9.027 -11.303 1.00 86.75 89 ALA A CA 1
ATOM 682 C C . ALA A 1 89 ? 12.099 -10.467 -11.791 1.00 86.75 89 ALA A C 1
ATOM 684 O O . ALA A 1 89 ? 11.713 -11.407 -11.096 1.00 86.75 89 ALA A O 1
ATOM 685 N N . ARG A 1 90 ? 12.721 -10.661 -12.955 1.00 84.38 90 ARG A N 1
ATOM 686 C CA . ARG A 1 90 ? 13.216 -11.967 -13.418 1.00 84.38 90 ARG A CA 1
ATOM 687 C C . ARG A 1 90 ? 14.588 -12.253 -12.810 1.00 84.38 90 ARG A C 1
ATOM 689 O O . ARG A 1 90 ? 15.303 -11.353 -12.370 1.00 84.38 90 ARG A O 1
ATOM 696 N N . ASN A 1 91 ? 15.016 -13.515 -12.862 1.00 74.19 91 ASN A N 1
ATOM 697 C CA . ASN A 1 91 ? 16.371 -13.934 -12.479 1.00 74.19 91 ASN A CA 1
ATOM 698 C C . ASN A 1 91 ? 16.761 -13.585 -11.028 1.00 74.19 91 ASN A C 1
ATOM 700 O O . ASN A 1 91 ? 17.923 -13.260 -10.754 1.00 74.19 91 ASN A O 1
ATOM 704 N N . MET A 1 92 ? 15.826 -13.703 -10.081 1.00 74.25 92 MET A N 1
ATOM 705 C CA . MET A 1 92 ? 16.065 -13.411 -8.660 1.00 74.25 92 MET A CA 1
ATOM 706 C C . MET A 1 92 ? 17.177 -14.251 -8.007 1.00 74.25 92 MET A C 1
ATOM 708 O O . MET A 1 92 ? 17.685 -13.888 -6.949 1.00 74.25 92 MET A O 1
ATOM 712 N N . MET A 1 93 ? 17.618 -15.340 -8.646 1.00 67.69 93 MET A N 1
ATOM 713 C CA . MET A 1 93 ? 18.788 -16.114 -8.211 1.00 67.69 93 MET A CA 1
ATOM 714 C C . MET A 1 93 ? 20.114 -15.336 -8.303 1.00 67.69 93 MET A C 1
ATOM 716 O O . MET A 1 93 ? 21.123 -15.772 -7.748 1.00 67.69 93 MET A O 1
ATOM 720 N N . ARG A 1 94 ? 20.148 -14.191 -8.998 1.00 74.56 94 ARG A N 1
ATOM 721 C CA . ARG A 1 94 ? 21.323 -13.312 -9.049 1.00 74.56 94 ARG A CA 1
ATOM 722 C C . ARG A 1 94 ? 21.314 -12.363 -7.854 1.00 74.56 94 ARG A C 1
ATOM 724 O O . ARG A 1 94 ? 20.545 -11.403 -7.828 1.00 74.56 94 ARG A O 1
ATOM 731 N N . THR A 1 95 ? 22.238 -12.575 -6.919 1.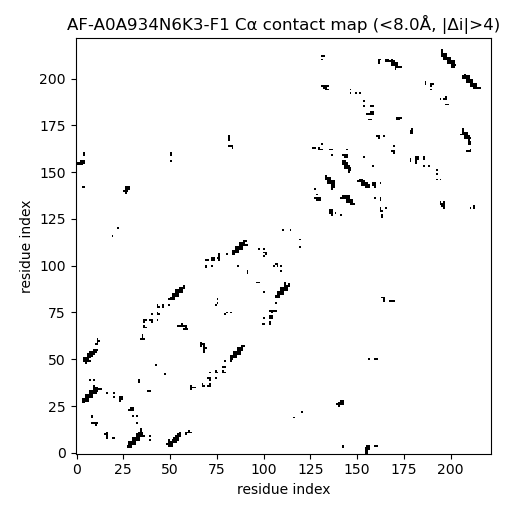00 77.81 95 THR A N 1
ATOM 732 C CA . THR A 1 95 ? 22.406 -11.731 -5.720 1.00 77.81 95 THR A CA 1
ATOM 733 C C . THR A 1 95 ? 22.515 -10.242 -6.050 1.00 77.81 95 THR A C 1
ATOM 735 O O . THR A 1 95 ? 21.918 -9.427 -5.362 1.00 77.81 95 THR A O 1
ATOM 738 N N . ALA A 1 96 ? 23.152 -9.884 -7.169 1.00 83.25 96 ALA A N 1
ATOM 739 C CA . ALA A 1 96 ? 23.304 -8.494 -7.599 1.00 83.25 96 ALA A CA 1
ATOM 740 C C . ALA A 1 96 ? 21.973 -7.742 -7.820 1.00 83.25 96 ALA A C 1
ATOM 742 O O . ALA A 1 96 ? 21.914 -6.540 -7.568 1.00 83.25 96 ALA A O 1
ATOM 743 N N . VAL A 1 97 ? 20.912 -8.418 -8.284 1.00 84.38 97 VAL A N 1
ATOM 744 C CA . VAL A 1 97 ? 19.589 -7.789 -8.477 1.00 84.38 97 VAL A CA 1
ATOM 745 C C . VAL A 1 97 ? 18.949 -7.510 -7.124 1.00 84.38 97 VAL A C 1
ATOM 747 O O . VAL A 1 97 ? 18.502 -6.394 -6.866 1.00 84.38 97 VAL A O 1
ATOM 750 N N . VAL A 1 98 ? 18.967 -8.507 -6.239 1.00 87.56 98 VAL A N 1
A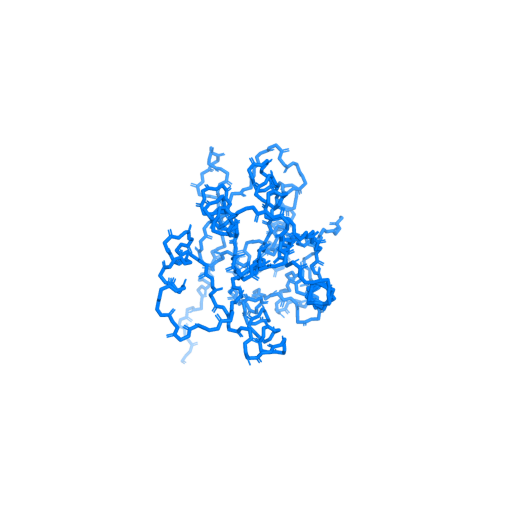TOM 751 C CA . VAL A 1 98 ? 18.457 -8.381 -4.871 1.00 87.56 98 VAL A CA 1
ATOM 752 C C . VAL A 1 98 ? 19.198 -7.271 -4.126 1.00 87.56 98 VAL A C 1
ATOM 754 O O . VAL A 1 98 ? 18.557 -6.385 -3.568 1.00 87.56 98 VAL A O 1
ATOM 757 N N . ASP A 1 99 ? 20.529 -7.253 -4.190 1.00 89.25 99 ASP A N 1
ATOM 758 C CA . ASP A 1 99 ? 21.359 -6.235 -3.542 1.00 89.25 99 ASP A CA 1
ATOM 759 C C . ASP A 1 99 ? 21.060 -4.830 -4.083 1.00 89.25 99 ASP A C 1
ATOM 761 O O . ASP A 1 99 ? 20.929 -3.883 -3.307 1.00 89.25 99 ASP A O 1
ATOM 765 N N . ALA A 1 100 ? 20.893 -4.680 -5.402 1.00 90.12 100 ALA A N 1
ATOM 766 C CA . ALA A 1 100 ? 20.558 -3.397 -6.015 1.00 90.12 100 ALA A CA 1
ATOM 767 C C . ALA A 1 100 ? 19.178 -2.880 -5.578 1.00 90.12 100 ALA A C 1
ATOM 769 O O . ALA A 1 100 ? 19.042 -1.695 -5.264 1.00 90.12 100 ALA A O 1
ATOM 770 N N . VAL A 1 101 ? 18.171 -3.759 -5.517 1.00 91.88 101 VAL A N 1
ATOM 771 C CA . VAL A 1 101 ? 16.825 -3.411 -5.038 1.00 91.88 101 VAL A CA 1
ATOM 772 C C . VAL A 1 101 ? 16.861 -3.032 -3.561 1.00 91.88 101 VAL A C 1
ATOM 774 O O . VAL A 1 101 ? 16.355 -1.973 -3.195 1.00 91.88 101 VAL A O 1
ATOM 777 N N . MET A 1 102 ? 17.506 -3.841 -2.719 1.00 91.62 102 MET A N 1
ATOM 778 C CA . MET A 1 102 ? 17.590 -3.591 -1.277 1.00 91.62 102 MET A CA 1
ATOM 779 C C . MET A 1 102 ? 18.391 -2.331 -0.950 1.00 91.62 102 MET A C 1
ATOM 781 O O . MET A 1 102 ? 18.061 -1.626 0.000 1.00 91.62 102 MET A O 1
ATOM 785 N N . HIS A 1 103 ? 19.412 -2.009 -1.746 1.00 92.50 103 HIS A N 1
ATOM 786 C CA . HIS A 1 103 ? 20.154 -0.759 -1.610 1.00 92.50 103 HIS A CA 1
ATOM 787 C C . HIS A 1 103 ? 19.307 0.462 -1.999 1.00 92.50 103 HIS A C 1
ATOM 789 O O . HIS A 1 103 ? 19.378 1.490 -1.330 1.00 92.50 103 HIS A O 1
ATOM 795 N N . ALA A 1 104 ? 18.494 0.353 -3.055 1.00 93.31 104 ALA A N 1
ATOM 796 C CA . ALA A 1 104 ? 17.621 1.435 -3.511 1.00 93.31 104 ALA A CA 1
ATOM 797 C C . ALA A 1 104 ? 16.408 1.649 -2.590 1.00 93.31 104 ALA A C 1
ATOM 799 O O . ALA A 1 104 ? 16.018 2.786 -2.331 1.00 93.31 104 ALA A O 1
ATOM 800 N N . HIS A 1 105 ? 15.810 0.564 -2.089 1.00 94.75 105 HIS A N 1
ATOM 801 C CA . HIS A 1 105 ? 14.655 0.597 -1.198 1.00 94.75 105 HIS A CA 1
ATOM 802 C C . HIS A 1 105 ? 14.677 -0.589 -0.211 1.00 94.75 105 HIS A C 1
ATOM 804 O O . HIS A 1 105 ? 14.074 -1.629 -0.477 1.00 94.75 105 HIS A O 1
ATOM 810 N N . PRO A 1 106 ? 15.254 -0.423 0.996 1.00 91.44 106 PRO A N 1
ATOM 811 C CA . PRO A 1 106 ? 15.397 -1.512 1.972 1.00 91.44 106 PRO A CA 1
ATOM 812 C C . PRO A 1 106 ? 14.084 -2.153 2.447 1.00 91.44 106 PRO A C 1
ATOM 814 O O . PRO A 1 106 ? 14.081 -3.293 2.894 1.00 91.44 106 PRO A O 1
ATOM 817 N N . GLY A 1 107 ? 12.967 -1.421 2.386 1.00 89.81 107 GLY A N 1
ATOM 818 C CA . GLY A 1 107 ? 11.636 -1.935 2.739 1.00 89.81 107 GLY A CA 1
ATOM 819 C C . GLY A 1 107 ? 10.858 -2.594 1.592 1.00 89.81 107 GLY A C 1
ATOM 820 O O . GLY A 1 107 ? 9.682 -2.894 1.775 1.00 89.81 107 GLY A O 1
ATOM 821 N N . ALA A 1 108 ? 11.451 -2.749 0.404 1.00 93.56 108 ALA A N 1
ATOM 822 C CA . ALA A 1 108 ? 10.749 -3.308 -0.746 1.00 93.56 108 ALA A CA 1
ATOM 823 C C . ALA A 1 108 ? 10.646 -4.837 -0.649 1.00 93.56 108 ALA A C 1
ATOM 825 O O . ALA A 1 108 ? 11.590 -5.528 -0.270 1.00 93.56 108 ALA A O 1
ATOM 826 N N . LEU A 1 109 ? 9.491 -5.372 -1.031 1.00 92.88 109 LEU A N 1
ATOM 827 C CA . LEU A 1 109 ? 9.236 -6.803 -1.117 1.00 92.88 109 LEU A CA 1
ATOM 828 C C . LEU A 1 109 ? 9.545 -7.279 -2.529 1.00 92.88 109 LEU A C 1
ATOM 830 O O . LEU A 1 109 ? 8.880 -6.866 -3.472 1.00 92.88 109 LEU A O 1
ATOM 834 N N . ILE A 1 110 ? 10.516 -8.173 -2.676 1.00 92.81 110 ILE A N 1
ATOM 835 C CA . ILE A 1 110 ? 10.922 -8.657 -3.997 1.00 92.81 110 ILE A CA 1
ATOM 836 C C . ILE A 1 110 ? 10.154 -9.934 -4.360 1.00 92.81 110 ILE A C 1
ATOM 838 O O . ILE A 1 110 ? 10.101 -10.870 -3.557 1.00 92.81 110 ILE A O 1
ATOM 842 N N . HIS A 1 111 ? 9.553 -9.972 -5.545 1.00 93.19 111 HIS A N 1
ATOM 843 C CA . HIS A 1 111 ? 8.803 -11.092 -6.108 1.00 93.19 111 HIS A CA 1
ATOM 844 C C . HIS A 1 111 ? 9.430 -11.569 -7.425 1.00 93.19 111 HIS A C 1
ATOM 846 O O . HIS A 1 111 ? 9.868 -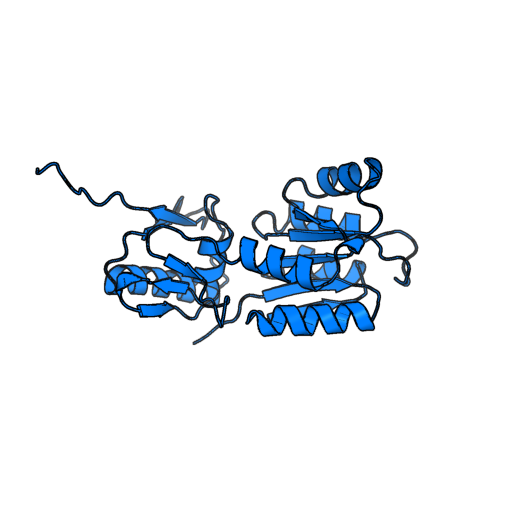10.759 -8.239 1.00 93.19 111 HIS A O 1
ATOM 852 N N . ASP A 1 112 ? 9.461 -12.882 -7.635 1.00 91.19 112 ASP A N 1
ATOM 853 C CA . ASP A 1 112 ? 10.073 -13.476 -8.821 1.00 91.19 112 ASP A CA 1
ATOM 854 C C . ASP A 1 112 ? 9.035 -13.613 -9.941 1.00 91.19 112 ASP A C 1
ATOM 856 O O . ASP A 1 112 ? 8.044 -14.327 -9.782 1.00 91.19 112 ASP A O 1
ATOM 860 N N . LYS A 1 113 ? 9.271 -12.945 -11.078 1.00 89.56 113 LYS A N 1
ATOM 861 C CA . LYS A 1 113 ? 8.413 -13.006 -12.276 1.00 89.56 113 LYS A CA 1
ATOM 862 C C . LYS A 1 113 ? 8.211 -14.448 -12.764 1.00 89.56 113 LYS A C 1
ATOM 864 O O . LYS A 1 113 ? 7.140 -14.761 -13.285 1.00 89.56 113 LYS A O 1
ATOM 869 N N . ASP A 1 114 ? 9.187 -15.332 -12.552 1.00 89.06 114 ASP A N 1
ATOM 870 C CA . ASP A 1 114 ? 9.130 -16.723 -13.016 1.00 89.06 114 ASP A CA 1
ATOM 871 C C . ASP A 1 114 ? 8.109 -17.575 -12.231 1.00 89.06 114 ASP A C 1
ATOM 873 O O . ASP A 1 114 ? 7.710 -18.647 -12.687 1.00 89.06 114 ASP A O 1
ATOM 877 N N . GLN A 1 115 ? 7.617 -17.087 -11.083 1.00 88.31 115 GLN A N 1
ATOM 878 C CA . GLN A 1 115 ? 6.536 -17.727 -10.316 1.00 88.31 115 GLN A CA 1
ATOM 879 C C . GLN A 1 115 ? 5.141 -17.466 -10.905 1.00 88.31 115 GLN A C 1
ATOM 881 O O . GLN A 1 115 ? 4.167 -18.113 -10.511 1.00 88.31 115 GLN A O 1
ATOM 886 N N . GLY A 1 116 ? 5.039 -16.547 -11.867 1.00 89.06 116 GLY A N 1
ATOM 887 C CA . GLY A 1 116 ? 3.803 -16.225 -12.567 1.00 89.06 116 GLY A CA 1
ATOM 888 C C . GLY A 1 116 ? 2.819 -15.365 -11.766 1.00 89.06 116 GLY A C 1
ATOM 889 O O . GLY A 1 116 ? 2.936 -15.149 -10.559 1.00 89.06 116 GLY A O 1
ATOM 890 N N . LEU A 1 117 ? 1.798 -14.874 -12.474 1.00 90.62 117 LEU A N 1
ATOM 891 C CA . LEU A 1 117 ? 0.851 -13.882 -11.958 1.00 90.62 117 LEU A CA 1
ATOM 892 C C . LEU A 1 117 ? 0.032 -14.376 -10.755 1.00 90.62 117 LEU A C 1
ATOM 894 O O . LEU A 1 117 ? -0.228 -13.599 -9.842 1.00 90.62 117 LEU A O 1
ATOM 898 N N . SER A 1 118 ? -0.345 -15.657 -10.717 1.00 91.88 118 SER A N 1
ATOM 899 C CA . SER A 1 118 ? -1.098 -16.224 -9.589 1.00 91.88 118 SER A CA 1
ATOM 900 C C . SER A 1 118 ? -0.294 -16.208 -8.287 1.00 91.88 118 SER A C 1
ATOM 902 O O . SER A 1 118 ? -0.846 -15.925 -7.230 1.00 91.88 118 SER A O 1
ATOM 904 N N . SER A 1 119 ? 1.023 -16.429 -8.351 1.00 93.00 119 SER A N 1
ATOM 905 C CA . SER A 1 119 ? 1.876 -16.334 -7.163 1.00 93.00 119 SER A CA 1
ATOM 906 C C . SER A 1 119 ? 2.007 -14.888 -6.672 1.00 93.00 119 SER A C 1
ATOM 908 O O . SER A 1 119 ? 1.996 -14.627 -5.465 1.00 93.00 119 SER A O 1
ATOM 910 N N . LEU A 1 120 ? 2.069 -13.923 -7.598 1.00 92.62 120 LEU A N 1
ATOM 911 C CA . LEU A 1 120 ? 2.005 -12.505 -7.248 1.00 92.62 120 LEU A CA 1
ATOM 912 C C . LEU A 1 120 ? 0.663 -12.157 -6.594 1.00 92.62 120 LEU A C 1
ATOM 914 O O . LEU A 1 120 ? 0.646 -11.425 -5.604 1.00 92.62 120 LEU A O 1
ATOM 918 N N . GLU A 1 121 ? -0.445 -12.694 -7.112 1.00 93.25 121 GLU A N 1
ATOM 919 C CA . GLU A 1 121 ? -1.773 -12.528 -6.521 1.00 93.25 121 GLU A CA 1
ATOM 920 C C . GLU A 1 121 ? -1.800 -13.022 -5.079 1.00 93.25 121 GLU A C 1
ATOM 922 O O . GLU A 1 121 ? -2.162 -12.261 -4.187 1.00 93.25 121 GLU A O 1
ATOM 927 N N . GLU A 1 122 ? -1.362 -14.257 -4.831 1.00 92.06 122 GLU A N 1
ATOM 928 C CA . GLU A 1 122 ? -1.304 -14.850 -3.492 1.00 92.06 122 GLU A CA 1
ATOM 929 C C . GLU A 1 122 ? -0.455 -14.012 -2.536 1.00 92.06 122 GLU A C 1
ATOM 931 O O . GLU A 1 122 ? -0.835 -13.791 -1.384 1.00 92.06 122 GLU A O 1
ATOM 936 N N . ARG A 1 123 ? 0.673 -13.481 -3.016 1.00 91.75 123 ARG A N 1
ATOM 937 C CA . ARG A 1 123 ? 1.535 -12.598 -2.229 1.00 91.75 123 ARG A CA 1
ATOM 938 C C . ARG A 1 123 ? 0.864 -11.266 -1.911 1.00 91.75 123 ARG A C 1
ATOM 940 O O . ARG A 1 123 ? 0.928 -10.822 -0.766 1.00 91.75 123 ARG A O 1
ATOM 947 N N . LEU A 1 124 ? 0.238 -10.622 -2.895 1.00 92.00 124 LEU A N 1
ATOM 948 C CA . LEU A 1 124 ? -0.503 -9.374 -2.696 1.00 92.00 124 LEU A CA 1
ATOM 949 C C . LEU A 1 124 ? -1.691 -9.598 -1.761 1.00 92.00 124 LEU A C 1
ATOM 951 O O . LEU A 1 124 ? -1.913 -8.813 -0.846 1.00 92.00 124 LEU A O 1
ATOM 955 N N . VAL A 1 125 ? -2.410 -10.703 -1.926 1.00 90.69 125 VAL A N 1
ATOM 956 C CA . VAL A 1 125 ? -3.452 -11.158 -1.009 1.00 90.69 125 VAL A CA 1
ATOM 957 C C . VAL A 1 125 ? -2.887 -11.318 0.396 1.00 90.69 125 VAL A C 1
ATOM 959 O O . VAL A 1 125 ? -3.473 -10.768 1.322 1.00 90.69 125 VAL A O 1
ATOM 962 N N . GLY A 1 126 ? -1.755 -12.000 0.572 1.00 88.88 126 GLY A N 1
ATOM 963 C CA . GLY A 1 126 ? -1.105 -12.182 1.870 1.00 88.88 126 GLY A CA 1
ATOM 964 C C . GLY A 1 126 ? -0.721 -10.855 2.526 1.00 88.88 126 GLY A C 1
ATOM 965 O O . GLY A 1 126 ? -1.076 -10.617 3.679 1.00 88.88 126 GLY A O 1
ATOM 966 N N . LEU A 1 127 ? -0.094 -9.951 1.765 1.00 88.38 127 LEU A N 1
ATOM 967 C CA . LEU A 1 127 ? 0.235 -8.589 2.203 1.00 88.38 127 LEU A CA 1
ATOM 968 C C . LEU A 1 127 ? -1.018 -7.824 2.660 1.00 88.38 127 LEU A C 1
ATOM 970 O O . LEU A 1 127 ? -1.001 -7.119 3.664 1.00 88.38 127 LEU A O 1
ATOM 974 N N . LEU A 1 128 ? -2.120 -7.996 1.931 1.00 89.88 128 LEU A N 1
ATOM 975 C CA . LEU A 1 128 ? -3.407 -7.357 2.183 1.00 89.88 128 LEU A CA 1
ATOM 976 C C . LEU A 1 128 ? -4.351 -8.210 3.046 1.00 89.88 128 LEU A C 1
ATOM 978 O O . LEU A 1 128 ? -5.557 -7.974 3.034 1.00 89.88 128 LEU A O 1
ATOM 982 N N . SER A 1 129 ? -3.849 -9.225 3.750 1.00 84.44 129 SER A N 1
ATOM 983 C CA . SER A 1 129 ? -4.636 -10.049 4.684 1.00 84.44 129 SER A CA 1
ATOM 984 C C . SER A 1 129 ? -4.236 -9.804 6.138 1.00 84.44 129 SER A C 1
ATOM 986 O O . SER A 1 129 ? -4.613 -10.577 7.015 1.00 84.44 129 SER A O 1
ATOM 988 N N . ALA A 1 130 ? -3.477 -8.736 6.405 1.00 78.88 130 ALA A N 1
ATOM 989 C CA . ALA A 1 130 ? -3.077 -8.367 7.753 1.00 78.88 130 ALA A CA 1
ATOM 990 C C . ALA A 1 130 ? -4.308 -8.182 8.656 1.00 78.88 130 ALA A C 1
ATOM 992 O O . ALA A 1 130 ? -5.225 -7.414 8.347 1.00 78.88 130 ALA A O 1
ATOM 993 N N . GLN A 1 131 ? -4.296 -8.895 9.780 1.00 92.69 131 GLN A N 1
ATOM 994 C CA . GLN A 1 131 ? -5.243 -8.722 10.869 1.00 92.69 131 GLN A CA 1
ATOM 995 C C . GLN A 1 131 ? -4.589 -7.872 11.956 1.00 92.69 131 GLN A C 1
ATOM 997 O O . GLN A 1 131 ? -3.456 -8.131 12.361 1.00 92.69 131 GLN A O 1
ATOM 1002 N N . VAL A 1 132 ? -5.318 -6.877 12.448 1.00 95.19 132 VAL A N 1
ATOM 1003 C CA . VAL A 1 132 ? -4.908 -6.055 13.588 1.00 95.19 132 VAL A CA 1
ATOM 1004 C C . VAL A 1 132 ? -6.040 -6.126 14.597 1.00 95.19 132 VAL A C 1
ATOM 1006 O O . VAL A 1 132 ? -7.120 -5.619 14.324 1.00 95.19 132 VAL A O 1
ATOM 1009 N N . GLY A 1 133 ? -5.823 -6.796 15.731 1.00 95.50 133 GLY A N 1
ATOM 1010 C CA . GLY A 1 133 ? -6.893 -7.060 16.698 1.00 95.50 133 GLY A CA 1
ATOM 1011 C C . GLY A 1 133 ? -8.080 -7.780 16.046 1.00 95.50 133 GLY A C 1
ATOM 1012 O O . GLY A 1 133 ? -7.939 -8.887 15.530 1.00 95.50 133 GLY A O 1
ATOM 1013 N N . ASP A 1 134 ? -9.241 -7.137 16.048 1.00 96.62 134 ASP A N 1
ATOM 1014 C CA . ASP A 1 134 ? -10.498 -7.593 15.439 1.00 96.62 134 ASP A CA 1
ATOM 1015 C C . ASP A 1 134 ? -10.778 -7.000 14.045 1.00 96.62 134 ASP A C 1
ATOM 1017 O O . ASP A 1 134 ? -11.858 -7.209 13.482 1.00 96.62 134 ASP A O 1
ATOM 1021 N N . LEU A 1 135 ? -9.810 -6.287 13.468 1.00 97.25 135 LEU A N 1
ATOM 1022 C CA . LEU A 1 135 ? -9.899 -5.698 12.139 1.00 97.25 135 LEU A CA 1
ATOM 1023 C C . LEU A 1 135 ? -9.166 -6.551 11.108 1.00 97.25 135 LEU A C 1
ATOM 1025 O O . LEU A 1 135 ? -8.036 -6.984 11.331 1.00 97.25 135 LEU A O 1
ATOM 1029 N N . VAL A 1 136 ? -9.771 -6.708 9.935 1.00 96.44 136 VAL A N 1
ATOM 1030 C CA . VAL A 1 136 ? -9.145 -7.299 8.742 1.00 96.44 136 VAL A CA 1
ATOM 1031 C C . VAL A 1 136 ? -9.444 -6.443 7.517 1.00 96.44 136 VAL A C 1
ATOM 1033 O O . VAL A 1 136 ? -10.378 -5.641 7.524 1.00 96.44 136 VAL A O 1
ATOM 1036 N N . LEU A 1 137 ? -8.686 -6.608 6.438 1.00 94.75 137 LEU A N 1
ATOM 1037 C CA . LEU A 1 137 ? -9.135 -6.131 5.129 1.00 94.75 137 LEU A CA 1
ATOM 1038 C C . LEU A 1 137 ? -10.140 -7.128 4.535 1.00 94.75 137 LEU A C 1
ATOM 1040 O O . LEU A 1 137 ? -9.990 -8.339 4.682 1.00 94.75 137 LEU A O 1
ATOM 1044 N N . ASP A 1 138 ? -11.195 -6.629 3.891 1.00 89.56 138 ASP A N 1
ATOM 1045 C CA . ASP A 1 138 ? -12.267 -7.480 3.364 1.00 89.56 138 ASP A CA 1
ATOM 1046 C C . ASP A 1 138 ? -11.757 -8.403 2.241 1.00 89.56 138 ASP A C 1
ATOM 1048 O O . ASP A 1 138 ? -11.139 -7.962 1.273 1.00 89.56 138 ASP A O 1
ATOM 1052 N N . ASN A 1 139 ? -12.063 -9.699 2.348 1.00 82.06 139 ASN A N 1
ATOM 1053 C CA . ASN A 1 139 ? -11.566 -10.730 1.430 1.00 82.06 139 ASN A CA 1
ATOM 1054 C C . ASN A 1 139 ? -12.060 -10.585 -0.018 1.00 82.06 139 ASN A C 1
ATOM 1056 O O . ASN A 1 139 ? -11.428 -11.118 -0.927 1.00 82.06 139 ASN A O 1
ATOM 1060 N N . ARG A 1 140 ? -13.192 -9.905 -0.245 1.00 80.81 140 ARG A N 1
ATOM 1061 C CA . ARG A 1 140 ? -13.766 -9.670 -1.582 1.00 80.81 140 ARG A CA 1
ATOM 1062 C C . ARG A 1 140 ? -13.382 -8.299 -2.126 1.00 80.81 140 ARG A C 1
ATOM 1064 O O . ARG A 1 140 ? -13.237 -8.142 -3.332 1.00 80.81 140 ARG A O 1
ATOM 1071 N N . GLN A 1 141 ? -13.273 -7.301 -1.253 1.00 84.12 141 GLN A N 1
ATOM 1072 C CA . GLN A 1 141 ? -12.895 -5.931 -1.594 1.00 84.12 141 GLN A CA 1
ATOM 1073 C C . GLN A 1 141 ? -11.871 -5.411 -0.592 1.00 84.12 141 GLN A C 1
ATOM 1075 O O . GLN A 1 141 ? -12.205 -4.663 0.330 1.00 84.12 141 GLN A O 1
ATOM 1080 N N . ARG A 1 142 ? -10.600 -5.746 -0.827 1.00 87.56 142 ARG A N 1
ATOM 1081 C CA . ARG A 1 142 ? -9.482 -5.460 0.091 1.00 87.56 142 ARG A CA 1
ATOM 1082 C C . ARG A 1 142 ? -9.247 -3.977 0.344 1.00 87.56 142 ARG A C 1
ATOM 1084 O O . ARG A 1 142 ? -8.513 -3.618 1.250 1.00 87.56 142 ARG A O 1
ATOM 1091 N N . SER A 1 143 ? -9.919 -3.106 -0.403 1.00 88.50 143 SER A N 1
ATOM 1092 C CA . SER A 1 143 ? -10.010 -1.672 -0.144 1.00 88.50 143 SER A CA 1
ATOM 1093 C C . SER A 1 143 ? -10.703 -1.286 1.168 1.00 88.50 143 SER A C 1
ATOM 1095 O O . SER A 1 143 ? -10.619 -0.122 1.564 1.00 88.50 143 SER A O 1
ATOM 1097 N N . PHE A 1 144 ? -11.449 -2.198 1.800 1.00 93.00 144 PHE A N 1
ATOM 1098 C CA . PHE A 1 144 ? -12.261 -1.906 2.983 1.00 93.00 144 PHE A CA 1
ATOM 1099 C C . PHE A 1 144 ? -11.732 -2.604 4.225 1.00 93.00 144 PHE A C 1
ATOM 1101 O O . PHE A 1 144 ? -11.294 -3.748 4.160 1.00 93.00 144 PHE A O 1
ATOM 1108 N N . VAL A 1 145 ? -11.854 -1.922 5.362 1.00 95.88 145 VAL A N 1
ATOM 1109 C CA . VAL A 1 145 ? -11.612 -2.522 6.675 1.00 95.88 145 VAL A CA 1
ATOM 1110 C C . VAL A 1 145 ? -12.911 -3.163 7.150 1.00 95.88 145 VAL A C 1
ATOM 1112 O O . VAL A 1 145 ? -13.978 -2.559 7.044 1.00 95.88 145 VAL A O 1
ATOM 1115 N N . HIS A 1 146 ? -12.823 -4.382 7.653 1.00 96.69 146 HIS A N 1
ATOM 1116 C CA . HIS A 1 146 ? -13.919 -5.177 8.177 1.00 96.69 146 HIS A CA 1
ATOM 1117 C C . HIS A 1 146 ? -13.670 -5.448 9.663 1.00 96.69 146 HIS A C 1
ATOM 1119 O O . HIS A 1 146 ? -12.602 -5.935 10.028 1.00 96.69 146 HIS A O 1
ATOM 1125 N N . HIS A 1 147 ? -14.650 -5.118 10.504 1.00 97.06 147 HIS A N 1
ATOM 1126 C CA . HIS A 1 147 ? -14.638 -5.457 11.923 1.00 97.06 147 HIS A CA 1
ATOM 1127 C C . HIS A 1 147 ? -15.326 -6.808 12.131 1.00 97.06 147 HIS A C 1
ATOM 1129 O O . HIS A 1 147 ? -16.532 -6.929 11.901 1.00 97.06 147 HIS A O 1
ATOM 1135 N N . LEU A 1 148 ? -14.553 -7.814 12.550 1.00 96.06 148 LEU A N 1
ATOM 1136 C CA . LEU A 1 148 ? -14.996 -9.211 12.609 1.00 96.06 148 LEU A CA 1
ATOM 1137 C C . LEU A 1 148 ? -16.204 -9.443 13.541 1.00 96.06 148 LEU A C 1
ATOM 1139 O O . LEU A 1 148 ? -17.125 -10.140 13.121 1.00 96.06 148 LEU A O 1
ATOM 1143 N N . PRO A 1 149 ? -16.261 -8.883 14.769 1.00 96.62 149 PRO A N 1
ATOM 1144 C CA . PRO A 1 149 ? -17.368 -9.129 15.692 1.00 96.62 149 PRO A CA 1
ATOM 1145 C C . PRO A 1 149 ? -18.710 -8.572 15.214 1.00 96.62 149 PRO A C 1
ATOM 1147 O O . PRO A 1 149 ? -19.739 -9.211 15.412 1.00 96.62 149 PRO A O 1
ATOM 1150 N N . SER A 1 150 ? -18.715 -7.377 14.612 1.00 96.06 150 SER A N 1
ATOM 1151 C CA . SER A 1 150 ? -19.959 -6.692 14.236 1.00 96.06 150 SER A CA 1
ATOM 1152 C C . SER A 1 150 ? -20.366 -6.896 12.772 1.00 96.06 150 SER A C 1
ATOM 1154 O O . SER A 1 150 ? -21.403 -6.378 12.370 1.00 96.06 150 SER A O 1
ATOM 1156 N N . ASP A 1 151 ? -19.533 -7.548 11.957 1.00 95.75 151 ASP A N 1
ATOM 1157 C CA . ASP A 1 151 ? -19.707 -7.709 10.501 1.00 95.75 151 ASP A CA 1
ATOM 1158 C C . ASP A 1 151 ? -19.893 -6.374 9.738 1.00 95.75 151 ASP A C 1
ATOM 1160 O O . ASP A 1 151 ? -20.527 -6.285 8.682 1.00 95.75 151 ASP A O 1
ATOM 1164 N N . THR A 1 152 ? -19.346 -5.274 10.276 1.00 96.12 152 THR A N 1
ATOM 1165 C CA . THR A 1 152 ? -19.474 -3.941 9.663 1.00 96.12 152 THR A CA 1
ATOM 1166 C C . THR A 1 152 ? -18.204 -3.546 8.921 1.00 96.12 152 THR A C 1
ATOM 1168 O O . THR A 1 152 ? -17.093 -3.963 9.251 1.00 96.12 152 THR A O 1
ATOM 1171 N N . ARG A 1 153 ? -18.364 -2.723 7.879 1.00 95.75 153 ARG A N 1
ATOM 1172 C CA . ARG A 1 153 ? -17.267 -2.328 6.988 1.00 95.75 153 ARG A CA 1
ATOM 1173 C C . ARG A 1 153 ? -17.031 -0.830 7.010 1.00 95.75 153 ARG A C 1
ATOM 1175 O O . ARG A 1 153 ? -17.946 -0.051 6.735 1.00 95.75 153 ARG A O 1
ATOM 1182 N N . PHE A 1 154 ? -15.771 -0.445 7.151 1.00 96.12 154 PHE A N 1
ATOM 1183 C CA . PHE A 1 154 ? -15.309 0.907 6.908 1.00 96.12 154 PHE A CA 1
ATOM 1184 C C . PHE A 1 154 ? -14.718 1.053 5.502 1.00 96.12 154 PHE A C 1
ATOM 1186 O O . PHE A 1 154 ? -13.739 0.409 5.124 1.00 96.12 154 PHE A O 1
ATOM 1193 N N . LYS A 1 155 ? -15.327 1.937 4.706 1.00 94.62 155 LYS A N 1
ATOM 1194 C CA . LYS A 1 155 ? -15.071 2.067 3.263 1.00 94.62 155 LYS A CA 1
ATOM 1195 C C . LYS A 1 155 ? -14.275 3.328 2.923 1.00 94.62 155 LYS A C 1
ATOM 1197 O O . LYS A 1 155 ? -14.780 4.204 2.220 1.00 94.62 155 LYS A O 1
ATOM 1202 N N . HIS A 1 156 ? -13.062 3.463 3.447 1.00 95.00 156 HIS A N 1
ATOM 1203 C CA . HIS A 1 156 ? -12.184 4.593 3.133 1.00 95.00 156 HIS A CA 1
ATOM 1204 C C . HIS A 1 156 ? -10.715 4.180 3.198 1.00 95.00 156 HIS A C 1
ATOM 1206 O O . HIS A 1 156 ? -10.300 3.519 4.152 1.00 95.00 156 HIS A O 1
ATOM 1212 N N . ARG A 1 157 ? -9.909 4.658 2.246 1.00 94.31 157 ARG A N 1
ATOM 1213 C CA . ARG A 1 157 ? -8.481 4.312 2.141 1.00 94.31 157 ARG A CA 1
ATOM 1214 C C . ARG A 1 157 ? -7.629 4.685 3.363 1.00 94.31 157 ARG A C 1
ATOM 1216 O O . ARG A 1 157 ? -6.584 4.097 3.580 1.00 94.31 157 ARG A O 1
ATOM 1223 N N . ALA A 1 158 ? -8.094 5.610 4.204 1.00 95.19 158 ALA A N 1
ATOM 1224 C CA . ALA A 1 158 ? -7.437 5.927 5.480 1.00 95.19 158 ALA A CA 1
ATOM 1225 C C . ALA A 1 158 ? -7.330 4.698 6.404 1.00 95.19 158 ALA A C 1
ATOM 1227 O O . ALA A 1 158 ? -6.284 4.480 7.008 1.00 95.19 158 ALA A O 1
ATOM 1228 N N . GLY A 1 159 ? -8.391 3.883 6.474 1.00 95.00 159 GLY A N 1
ATOM 1229 C CA . GLY A 1 159 ? -8.373 2.631 7.229 1.00 95.00 159 GLY A CA 1
ATOM 1230 C C . GLY A 1 159 ? -7.442 1.608 6.579 1.00 95.00 159 GLY A C 1
ATOM 1231 O O . GLY A 1 159 ? -6.619 1.019 7.267 1.00 95.00 159 GLY A O 1
ATOM 1232 N N . PHE A 1 160 ? -7.503 1.476 5.248 1.00 94.38 160 PHE A N 1
ATOM 1233 C CA . PHE A 1 160 ? -6.588 0.618 4.486 1.00 94.38 160 PHE A CA 1
ATOM 1234 C C . PHE A 1 160 ? -5.123 0.936 4.786 1.00 94.38 160 PHE A C 1
ATOM 1236 O O . PHE A 1 160 ? -4.387 0.049 5.194 1.00 94.38 160 PHE A O 1
ATOM 1243 N N . ARG A 1 161 ? -4.725 2.207 4.665 1.00 93.88 161 ARG A N 1
ATOM 1244 C CA . ARG A 1 161 ? -3.343 2.638 4.884 1.00 93.88 161 ARG A CA 1
ATOM 1245 C C . ARG A 1 161 ? -2.862 2.323 6.300 1.00 93.88 161 ARG A C 1
ATOM 1247 O O . ARG A 1 161 ? -1.751 1.845 6.481 1.00 93.88 161 ARG A O 1
ATOM 1254 N N . LEU A 1 162 ? -3.707 2.547 7.307 1.00 94.62 162 LEU A N 1
ATOM 1255 C CA . LEU A 1 162 ? -3.392 2.187 8.691 1.00 94.62 162 LEU A CA 1
ATOM 1256 C C . LEU A 1 162 ? -3.223 0.671 8.880 1.00 94.62 162 LEU A C 1
ATOM 1258 O O . LEU A 1 162 ? -2.313 0.257 9.595 1.00 94.62 162 LEU A O 1
ATOM 1262 N N . MET A 1 163 ? -4.068 -0.141 8.238 1.00 94.62 163 MET A N 1
ATOM 1263 C CA . MET A 1 163 ? -3.982 -1.605 8.286 1.00 94.62 163 MET A CA 1
ATOM 1264 C C . MET A 1 163 ? -2.711 -2.123 7.605 1.00 94.62 163 MET A C 1
ATOM 1266 O O . MET A 1 163 ? -1.992 -2.927 8.190 1.00 94.62 163 MET A O 1
ATOM 1270 N N . THR A 1 164 ? -2.400 -1.643 6.397 1.00 91.94 164 THR A N 1
ATOM 1271 C CA . THR A 1 164 ? -1.252 -2.123 5.609 1.00 91.94 164 THR A CA 1
ATOM 1272 C C . THR A 1 164 ? 0.096 -1.639 6.128 1.00 91.94 164 THR A C 1
ATOM 1274 O O . THR A 1 164 ? 1.116 -2.245 5.817 1.00 91.94 164 THR A O 1
ATOM 1277 N N . SER A 1 165 ? 0.124 -0.545 6.892 1.00 90.56 165 SER A N 1
ATOM 1278 C CA . SER A 1 165 ? 1.358 -0.023 7.485 1.00 90.56 165 SER A CA 1
ATOM 1279 C C . SER A 1 165 ? 1.617 -0.537 8.903 1.00 90.56 165 SER A C 1
ATOM 1281 O O . SER A 1 165 ? 2.713 -0.322 9.409 1.00 90.56 165 SER A O 1
ATOM 1283 N N . HIS A 1 166 ? 0.666 -1.207 9.564 1.00 91.00 166 HIS A N 1
ATOM 1284 C CA . HIS A 1 166 ? 0.880 -1.751 10.910 1.00 91.00 166 HIS A CA 1
ATOM 1285 C C . HIS A 1 166 ? 2.050 -2.765 10.919 1.00 91.00 166 HIS A C 1
ATOM 1287 O O . HIS A 1 166 ? 2.110 -3.612 10.028 1.00 91.00 166 HIS A O 1
ATOM 1293 N N . PRO A 1 167 ? 2.982 -2.720 11.900 1.00 91.06 167 PRO A N 1
ATOM 1294 C CA . PRO A 1 167 ? 2.966 -1.939 13.144 1.00 91.06 167 PRO A CA 1
ATOM 1295 C C . PRO A 1 167 ? 3.635 -0.555 13.062 1.00 91.06 167 PRO A C 1
ATOM 1297 O O . PRO A 1 167 ? 3.888 0.071 14.095 1.00 91.06 167 PRO A O 1
ATOM 1300 N N . HIS A 1 168 ? 3.945 -0.064 11.866 1.00 90.25 168 HIS A N 1
ATOM 1301 C CA . HIS A 1 168 ? 4.561 1.243 11.649 1.00 90.25 168 HIS A CA 1
ATOM 1302 C C . HIS A 1 168 ? 3.538 2.385 11.686 1.00 90.25 168 HIS A C 1
ATOM 1304 O O . HIS A 1 168 ? 2.323 2.182 11.613 1.00 90.25 168 HIS A O 1
ATOM 1310 N N . ASP A 1 169 ? 4.041 3.605 11.854 1.00 91.38 169 ASP A N 1
ATOM 1311 C CA . ASP A 1 169 ? 3.239 4.817 11.816 1.00 91.38 169 ASP A CA 1
ATOM 1312 C C . ASP A 1 169 ? 3.023 5.325 10.386 1.00 91.38 169 ASP A C 1
ATOM 1314 O O . ASP A 1 169 ? 3.819 5.108 9.475 1.00 91.38 169 ASP A O 1
ATOM 1318 N N . VAL A 1 170 ? 1.916 6.035 10.204 1.00 91.38 170 VAL A N 1
ATOM 1319 C CA . VAL A 1 170 ? 1.483 6.618 8.939 1.00 91.38 170 VAL A CA 1
ATOM 1320 C C . VAL A 1 170 ? 1.336 8.119 9.109 1.00 91.38 170 VAL A C 1
ATOM 1322 O O . VAL A 1 170 ? 0.741 8.590 10.082 1.00 91.38 170 VAL A O 1
ATOM 1325 N N . VAL A 1 171 ? 1.836 8.875 8.136 1.00 90.38 171 VAL A N 1
ATOM 1326 C CA . VAL A 1 171 ? 1.617 10.320 8.063 1.00 90.38 171 VAL A CA 1
ATOM 1327 C C . VAL A 1 171 ? 0.321 10.597 7.310 1.00 90.38 171 VAL A C 1
ATOM 1329 O O . VAL A 1 171 ? 0.132 10.148 6.181 1.00 90.38 171 VAL A O 1
ATOM 1332 N N . PHE A 1 172 ? -0.558 11.374 7.932 1.00 90.88 172 PHE A N 1
ATOM 1333 C CA . PHE A 1 172 ? -1.739 11.942 7.292 1.00 90.88 172 PHE A CA 1
ATOM 1334 C C . PHE A 1 172 ? -1.533 13.459 7.209 1.00 90.88 172 PHE A C 1
ATOM 1336 O O . PHE A 1 172 ? -1.691 14.125 8.231 1.00 90.88 172 PHE A O 1
ATOM 1343 N N . PRO A 1 173 ? -1.149 14.033 6.053 1.00 86.94 173 PRO A N 1
ATOM 1344 C CA . PRO A 1 173 ? -0.881 15.467 5.938 1.00 86.94 173 PRO A CA 1
ATOM 1345 C C . PRO A 1 173 ? -2.082 16.322 6.364 1.00 86.94 173 PRO A C 1
ATOM 1347 O O . PRO A 1 173 ? -3.238 15.929 6.195 1.00 86.94 173 PRO A O 1
ATOM 1350 N N . ARG A 1 174 ? -1.831 17.491 6.963 1.00 86.56 174 ARG A N 1
ATOM 1351 C CA . ARG A 1 174 ? -2.896 18.372 7.483 1.00 86.56 174 ARG A CA 1
ATOM 1352 C C . ARG A 1 174 ? -3.711 19.034 6.372 1.00 86.56 174 ARG A C 1
ATOM 1354 O O . ARG A 1 174 ? -4.892 19.326 6.554 1.00 86.56 174 ARG A O 1
ATOM 1361 N N . ASP A 1 175 ? -3.060 19.319 5.257 1.00 88.56 175 ASP A N 1
ATOM 1362 C CA . ASP A 1 175 ? -3.631 19.921 4.058 1.00 88.56 175 ASP A CA 1
ATOM 1363 C C . ASP A 1 175 ? -4.462 18.928 3.230 1.00 88.56 175 ASP A C 1
ATOM 1365 O O . ASP A 1 175 ? -5.379 19.352 2.521 1.00 88.56 175 ASP A O 1
ATOM 1369 N N . ASP A 1 176 ? -4.261 17.619 3.410 1.00 89.81 176 ASP A N 1
ATOM 1370 C CA . ASP A 1 176 ? -5.131 16.586 2.844 1.00 89.81 176 ASP A CA 1
ATOM 1371 C C . ASP A 1 176 ? -6.430 16.427 3.653 1.00 89.81 176 ASP A C 1
ATOM 1373 O O . ASP A 1 176 ? -6.612 15.534 4.489 1.00 89.81 176 ASP A O 1
ATOM 1377 N N . ARG A 1 177 ? -7.388 17.317 3.378 1.00 91.06 177 ARG A N 1
ATOM 1378 C CA . ARG A 1 177 ? -8.702 17.322 4.041 1.00 91.06 177 ARG A CA 1
ATOM 1379 C C . ARG A 1 177 ? -9.474 16.012 3.868 1.00 91.06 177 ARG A C 1
ATOM 1381 O O . ARG A 1 177 ? -10.238 15.645 4.764 1.00 91.06 177 ARG A O 1
ATOM 1388 N N . ALA A 1 178 ? -9.316 15.325 2.735 1.00 91.12 178 ALA A N 1
ATOM 1389 C CA . ALA A 1 178 ? -10.043 14.089 2.459 1.00 91.12 178 ALA A CA 1
ATOM 1390 C C . ALA A 1 178 ? -9.529 12.956 3.354 1.00 91.12 178 ALA A C 1
ATOM 1392 O O . ALA A 1 178 ? -10.322 12.259 3.995 1.00 91.12 178 ALA A O 1
ATOM 1393 N N . MET A 1 179 ? -8.208 12.826 3.465 1.00 92.62 179 MET A N 1
ATOM 1394 C CA . MET A 1 179 ? -7.573 11.843 4.333 1.00 92.62 179 MET A CA 1
ATOM 1395 C C . MET A 1 179 ? -7.782 12.156 5.818 1.00 92.62 179 MET A C 1
ATOM 1397 O O . MET A 1 179 ? -8.121 11.244 6.572 1.00 92.62 179 MET A O 1
ATOM 1401 N N . GLN A 1 180 ? -7.719 13.430 6.226 1.00 93.00 180 GLN A N 1
ATOM 1402 C CA . GLN A 1 180 ? -8.055 13.856 7.595 1.00 93.00 180 GLN A CA 1
ATOM 1403 C C . GLN A 1 180 ? -9.504 13.518 7.969 1.00 93.00 180 GLN A C 1
ATOM 1405 O O . GLN A 1 180 ? -9.757 12.910 9.007 1.00 93.00 180 GLN A O 1
ATOM 1410 N N . SER A 1 181 ? -10.469 13.837 7.099 1.00 94.56 181 SER A N 1
ATOM 1411 C CA . SER A 1 181 ? -11.874 13.472 7.320 1.00 94.56 181 SER A CA 1
ATOM 1412 C C . SER A 1 181 ? -12.062 11.953 7.384 1.00 94.56 181 SER A C 1
ATOM 1414 O O . SER A 1 181 ? -12.818 11.448 8.215 1.00 94.56 181 SER A O 1
ATOM 1416 N N . GLY A 1 182 ? -11.358 11.209 6.528 1.00 95.75 182 GLY A N 1
ATOM 1417 C CA . GLY A 1 182 ? -11.309 9.752 6.574 1.00 95.75 182 GLY A CA 1
ATOM 1418 C C . GLY A 1 182 ? -10.815 9.216 7.913 1.00 95.75 182 GLY A C 1
ATOM 1419 O O . GLY A 1 182 ? -11.454 8.337 8.481 1.00 95.75 182 GLY A O 1
ATOM 1420 N N . LEU A 1 183 ? -9.720 9.769 8.431 1.00 96.19 183 LEU A N 1
ATOM 1421 C CA . LEU A 1 183 ? -9.126 9.391 9.709 1.00 96.19 183 LEU A CA 1
ATOM 1422 C C . LEU A 1 183 ? -10.062 9.676 10.891 1.00 96.19 183 LEU A C 1
ATOM 1424 O O . LEU A 1 183 ? -10.245 8.815 11.750 1.00 96.19 183 LEU A O 1
ATOM 1428 N N . THR A 1 184 ? -10.694 10.853 10.926 1.00 96.00 184 THR A N 1
ATOM 1429 C CA . THR A 1 184 ? -11.683 11.194 11.961 1.00 96.00 184 THR A CA 1
ATOM 1430 C C . THR A 1 184 ? -12.858 10.223 11.948 1.00 96.00 184 THR A C 1
ATOM 1432 O O . THR A 1 184 ? -13.219 9.696 12.998 1.00 96.00 184 THR A O 1
ATOM 1435 N N . ARG A 1 185 ? -13.417 9.935 10.766 1.00 96.94 185 ARG A N 1
ATOM 1436 C CA . ARG A 1 185 ? -14.521 8.975 10.628 1.00 96.94 185 ARG A CA 1
ATOM 1437 C C . ARG A 1 185 ? -14.106 7.556 10.990 1.00 96.94 185 ARG A C 1
ATOM 1439 O O . ARG A 1 185 ? -14.921 6.817 11.518 1.00 96.94 185 ARG A O 1
ATOM 1446 N N . PHE A 1 186 ? -12.863 7.173 10.707 1.00 97.69 186 PHE A N 1
ATOM 1447 C CA . PHE A 1 186 ? -12.366 5.857 11.086 1.00 97.69 186 PHE A CA 1
ATOM 1448 C C . PHE A 1 186 ? -12.309 5.706 12.605 1.00 97.69 186 PHE A C 1
ATOM 1450 O O . PHE A 1 186 ? -12.780 4.707 13.124 1.00 97.69 186 PHE A O 1
ATOM 1457 N N . ARG A 1 187 ? -11.820 6.725 13.322 1.00 97.50 187 ARG A N 1
ATOM 1458 C CA . ARG A 1 187 ? -11.815 6.739 14.794 1.00 97.50 187 ARG A CA 1
ATOM 1459 C C . ARG A 1 187 ? -13.221 6.620 15.375 1.00 97.50 187 ARG A C 1
ATOM 1461 O O . ARG A 1 187 ? -13.441 5.764 16.215 1.00 97.50 187 ARG A O 1
ATOM 1468 N N . GLN A 1 188 ? -14.156 7.424 14.869 1.00 97.75 188 GLN A N 1
ATOM 1469 C CA . GLN A 1 188 ? -15.565 7.357 15.273 1.00 97.75 188 GLN A CA 1
ATOM 1470 C C . GLN A 1 188 ? -16.154 5.967 15.027 1.00 97.75 188 GLN A C 1
ATOM 1472 O O . GLN A 1 188 ? -16.779 5.408 15.914 1.00 97.75 188 GLN A O 1
ATOM 1477 N N . TRP A 1 189 ? -15.896 5.385 13.853 1.00 98.06 189 TRP A N 1
ATOM 1478 C CA . TRP A 1 189 ? -16.364 4.043 13.525 1.00 98.06 189 TRP A CA 1
ATOM 1479 C C . TRP A 1 189 ? -15.788 2.972 14.462 1.00 98.06 189 TRP A C 1
ATOM 1481 O O . TRP A 1 189 ? -16.532 2.091 1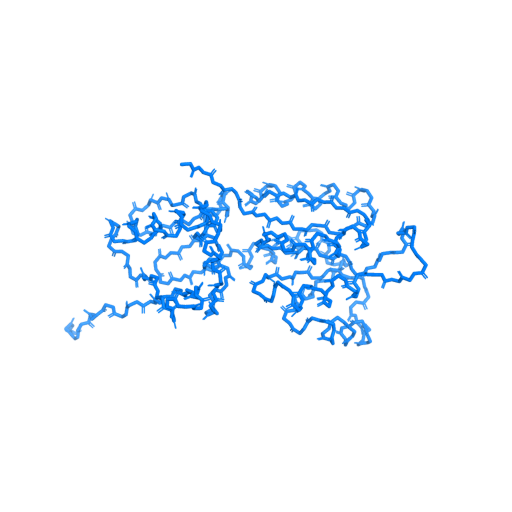4.871 1.00 98.06 189 TRP A O 1
ATOM 1491 N N . LEU A 1 190 ? -14.503 3.050 14.834 1.00 97.94 190 LEU A N 1
ATOM 1492 C CA . LEU A 1 190 ? -13.900 2.121 15.803 1.00 97.94 190 LEU A CA 1
ATOM 1493 C C . LEU A 1 190 ? -14.568 2.217 17.182 1.00 97.94 190 LEU A C 1
ATOM 1495 O O . LEU A 1 190 ? -14.820 1.186 17.801 1.00 97.94 190 LEU A O 1
ATOM 1499 N N . ASP A 1 191 ? -14.879 3.437 17.629 1.00 97.19 191 ASP A N 1
ATOM 1500 C CA . ASP A 1 191 ? -15.585 3.671 18.892 1.00 97.19 191 ASP A CA 1
ATOM 1501 C C . ASP A 1 191 ? -17.033 3.136 18.824 1.00 97.19 191 ASP A C 1
ATOM 1503 O O . ASP A 1 191 ? -17.495 2.485 19.756 1.00 97.19 191 ASP A O 1
ATOM 1507 N N . GLU A 1 192 ? -17.737 3.356 17.706 1.00 97.44 192 GLU A N 1
ATOM 1508 C CA . GLU A 1 192 ? -19.112 2.882 17.470 1.00 97.44 192 GLU A CA 1
ATOM 1509 C C . GLU A 1 192 ? -19.234 1.353 17.460 1.00 97.44 192 GLU A C 1
ATOM 1511 O O . GLU A 1 192 ? -20.259 0.819 17.883 1.00 97.44 192 GLU A O 1
ATOM 1516 N N . VAL A 1 193 ? -18.218 0.647 16.956 1.00 97.38 193 VAL A N 1
ATOM 1517 C CA . VAL A 1 193 ? -18.205 -0.825 16.904 1.00 97.38 193 VAL A CA 1
ATOM 1518 C C . VAL A 1 193 ? -17.538 -1.467 18.121 1.00 97.38 193 VAL A C 1
ATOM 1520 O O . VAL A 1 193 ? -17.391 -2.686 18.139 1.00 97.38 193 VAL A O 1
ATOM 1523 N N . GLU A 1 194 ? -17.138 -0.667 19.117 1.00 96.19 194 GLU A N 1
ATOM 1524 C CA . GLU A 1 194 ? -16.435 -1.109 20.331 1.00 96.19 194 GLU A CA 1
ATOM 1525 C C . GLU A 1 194 ? -15.188 -1.965 20.030 1.00 96.19 194 GLU A C 1
ATOM 1527 O O . GLU A 1 194 ? -14.906 -2.963 20.696 1.00 96.19 194 GLU A O 1
ATOM 1532 N N . SER A 1 195 ? -14.437 -1.571 18.998 1.00 97.00 195 SER A N 1
ATOM 1533 C CA . SER A 1 195 ? -13.266 -2.308 18.518 1.00 97.00 195 SER A CA 1
ATOM 1534 C C . SER A 1 195 ? -12.145 -2.374 19.568 1.00 97.00 195 SER A C 1
ATOM 1536 O O . SER A 1 195 ? -11.830 -1.398 20.251 1.00 97.00 195 SER A O 1
ATOM 1538 N N . SER A 1 196 ? -11.464 -3.518 19.637 1.00 96.81 196 SER A N 1
ATOM 1539 C CA . SER A 1 196 ? -10.230 -3.740 20.408 1.00 96.81 196 SER A CA 1
ATOM 1540 C C . SER A 1 196 ? -9.022 -2.987 19.846 1.00 96.81 196 SER A C 1
ATOM 1542 O O . SER A 1 196 ? -7.946 -3.004 20.443 1.00 96.81 196 SER A O 1
ATOM 1544 N N . VAL A 1 197 ? -9.174 -2.325 18.702 1.00 97.44 197 VAL A N 1
ATOM 1545 C CA . VAL A 1 197 ? -8.177 -1.458 18.075 1.00 97.44 197 VAL A CA 1
ATOM 1546 C C . VAL A 1 197 ? -8.583 0.004 18.177 1.00 97.44 197 VAL A C 1
ATOM 1548 O O . VAL A 1 197 ? -9.722 0.370 17.888 1.00 97.44 197 VAL A O 1
ATOM 1551 N N . ARG A 1 198 ? -7.604 0.864 18.472 1.00 97.00 198 ARG A N 1
ATOM 1552 C CA . ARG A 1 198 ? -7.736 2.325 18.402 1.00 97.00 198 ARG A CA 1
ATOM 1553 C C . ARG A 1 198 ? -6.653 2.958 17.536 1.00 97.00 198 ARG A C 1
ATOM 1555 O O . ARG A 1 198 ? -5.580 2.392 17.329 1.00 97.00 198 ARG A O 1
ATOM 1562 N N . VAL A 1 199 ? -6.904 4.184 17.078 1.00 96.81 199 VAL A N 1
ATOM 1563 C CA . VAL A 1 199 ? -5.884 5.003 16.408 1.00 96.81 199 VAL A CA 1
ATOM 1564 C C . VAL A 1 199 ? -5.156 5.867 17.436 1.00 96.81 199 VAL A C 1
ATOM 1566 O O . VAL A 1 199 ? -5.738 6.787 18.014 1.00 96.81 199 VAL A O 1
ATOM 1569 N N . LEU A 1 200 ? -3.863 5.615 17.612 1.00 95.06 200 LEU A N 1
ATOM 1570 C CA . LEU A 1 200 ? -2.970 6.425 18.431 1.00 95.06 200 LEU A CA 1
ATOM 1571 C C . LEU A 1 200 ? -2.388 7.577 17.601 1.00 95.06 200 LEU A C 1
ATOM 1573 O O . LEU A 1 200 ? -1.848 7.359 16.518 1.00 95.06 200 LEU A O 1
ATOM 1577 N N . SER A 1 201 ? -2.464 8.801 18.125 1.00 93.69 201 SER A N 1
ATOM 1578 C CA . SER A 1 201 ? -1.771 9.973 17.574 1.00 93.69 201 SER A CA 1
ATOM 1579 C C . SER A 1 201 ? -0.399 10.106 18.234 1.00 93.69 201 SER A C 1
ATOM 1581 O O . SER A 1 201 ? -0.326 10.375 19.430 1.00 93.69 201 SER A O 1
ATOM 1583 N N . LEU A 1 202 ? 0.681 9.975 17.462 1.00 88.62 202 LEU A N 1
ATOM 1584 C CA . LEU A 1 202 ? 2.067 10.025 17.959 1.00 88.62 202 LEU A CA 1
ATOM 1585 C C . LEU A 1 202 ? 2.618 11.455 18.103 1.00 88.62 202 LEU A C 1
ATOM 1587 O O . LEU A 1 202 ? 3.749 11.654 18.536 1.00 88.62 202 LEU A O 1
ATOM 1591 N N . GLY A 1 203 ? 1.822 12.461 17.741 1.00 77.81 203 GLY A N 1
ATOM 1592 C CA . GLY A 1 203 ? 2.138 13.870 17.946 1.00 77.81 203 GLY A CA 1
ATOM 1593 C C . GLY A 1 203 ? 1.310 14.764 17.030 1.00 77.81 203 GLY A C 1
ATOM 1594 O O . GLY A 1 203 ? 1.281 14.567 15.817 1.00 77.81 203 GLY A O 1
ATOM 1595 N N . MET A 1 204 ? 0.651 15.782 17.591 1.00 69.25 204 MET A N 1
ATOM 1596 C CA . MET A 1 204 ? -0.192 16.689 16.796 1.00 69.25 204 MET A CA 1
ATOM 1597 C C . MET A 1 204 ? 0.601 17.495 15.757 1.00 69.25 204 MET A C 1
ATOM 1599 O O . MET A 1 204 ? 0.045 17.842 14.722 1.00 69.25 204 MET A O 1
ATOM 1603 N N . ALA A 1 205 ? 1.885 17.767 16.013 1.00 75.62 205 ALA A N 1
ATOM 1604 C CA . ALA A 1 205 ? 2.759 18.491 15.088 1.00 75.62 205 ALA A CA 1
ATOM 1605 C C . ALA A 1 205 ? 3.332 17.606 13.968 1.00 75.62 205 ALA A C 1
ATOM 1607 O O . ALA A 1 205 ? 3.707 18.116 12.918 1.00 75.62 205 ALA A O 1
ATOM 1608 N N . THR A 1 206 ? 3.419 16.290 14.184 1.00 80.88 206 THR A N 1
ATOM 1609 C CA . THR A 1 206 ? 4.001 15.353 13.211 1.00 80.88 206 THR A CA 1
ATOM 1610 C C . THR A 1 206 ? 2.951 14.720 12.307 1.00 80.88 206 THR A C 1
ATOM 1612 O O . THR A 1 206 ? 3.309 14.153 11.278 1.00 80.88 206 THR A O 1
ATOM 1615 N N . HIS A 1 207 ? 1.670 14.807 12.685 1.00 89.06 207 HIS A N 1
ATOM 1616 C CA . HIS A 1 207 ? 0.548 14.192 11.974 1.00 89.06 207 HIS A CA 1
ATOM 1617 C C . HIS A 1 207 ? 0.752 12.689 11.712 1.00 89.06 207 HIS A C 1
ATOM 1619 O O . HIS A 1 207 ? 0.333 12.155 10.682 1.00 89.06 207 HIS A O 1
ATOM 1625 N N . ARG A 1 208 ? 1.425 12.020 12.655 1.00 92.31 208 ARG A N 1
ATOM 1626 C CA . ARG A 1 208 ? 1.728 10.589 12.628 1.00 92.31 208 ARG A CA 1
ATOM 1627 C C . ARG A 1 208 ? 0.723 9.813 13.461 1.00 92.31 208 ARG A C 1
ATOM 1629 O O . ARG A 1 208 ? 0.455 10.168 14.612 1.00 92.31 208 ARG A O 1
ATOM 1636 N N . TYR A 1 209 ? 0.209 8.735 12.888 1.00 94.88 209 TYR A N 1
ATOM 1637 C CA . TYR A 1 209 ? -0.826 7.899 13.482 1.00 94.88 209 TYR A CA 1
ATOM 1638 C C . TYR A 1 209 ? -0.475 6.424 13.341 1.00 94.88 209 TYR A C 1
ATOM 1640 O O . TYR A 1 209 ? 0.167 6.028 12.374 1.00 94.88 209 TYR A O 1
ATOM 1648 N N . ARG A 1 210 ? -0.915 5.598 14.286 1.00 95.25 210 ARG A N 1
ATOM 1649 C CA . ARG A 1 210 ? -0.690 4.148 14.265 1.00 95.25 210 ARG A CA 1
ATOM 1650 C C . ARG A 1 210 ? -1.887 3.417 14.865 1.00 95.25 210 ARG A C 1
ATOM 1652 O O . ARG A 1 210 ? -2.542 3.956 15.755 1.00 95.25 210 ARG A O 1
ATOM 1659 N N . LEU A 1 211 ? -2.148 2.192 14.413 1.00 96.50 211 LEU A N 1
ATOM 1660 C CA . LEU A 1 211 ? -3.078 1.284 15.089 1.00 96.50 211 LEU A CA 1
ATOM 1661 C C . LEU A 1 211 ? -2.452 0.694 16.350 1.00 96.50 211 LEU A C 1
ATOM 1663 O O . LEU A 1 211 ? -1.319 0.213 16.329 1.00 96.50 211 LEU A O 1
ATOM 1667 N N . GLU A 1 212 ? -3.212 0.698 17.432 1.00 96.12 212 GLU A N 1
ATOM 1668 C CA . GLU A 1 212 ? -2.846 0.059 18.687 1.00 96.12 212 GLU A CA 1
ATOM 1669 C C . GLU A 1 212 ? -3.955 -0.903 19.095 1.00 96.12 212 GLU A C 1
ATOM 1671 O O . GLU A 1 212 ? -5.117 -0.504 19.191 1.00 96.12 212 GLU A O 1
ATOM 1676 N N . VAL A 1 213 ? -3.584 -2.160 19.335 1.00 95.06 213 VAL A N 1
ATOM 1677 C CA . VAL A 1 213 ? -4.481 -3.143 19.939 1.00 95.06 213 VAL A CA 1
ATOM 1678 C C . VAL A 1 213 ? -4.540 -2.837 21.430 1.00 95.06 213 VAL A C 1
ATOM 1680 O O . VAL A 1 213 ? -3.537 -2.936 22.135 1.00 95.06 213 VAL A O 1
ATOM 1683 N N . THR A 1 214 ? -5.703 -2.420 21.913 1.00 87.75 214 THR A N 1
ATOM 1684 C CA . THR A 1 214 ? -5.951 -2.286 23.343 1.00 87.75 214 THR A CA 1
ATOM 1685 C C . THR A 1 214 ? -6.123 -3.681 23.924 1.00 87.75 214 THR A C 1
ATOM 1687 O O . THR A 1 214 ? -7.043 -4.405 23.547 1.00 87.75 214 THR A O 1
ATOM 1690 N N . GLU A 1 215 ? -5.237 -4.078 24.837 1.00 67.81 215 GLU A N 1
ATOM 1691 C CA . GLU A 1 215 ? -5.474 -5.255 25.668 1.00 67.81 215 GLU A CA 1
ATOM 1692 C C . GLU A 1 215 ? -6.744 -5.010 26.480 1.00 67.81 215 GLU A C 1
ATOM 1694 O O . GLU A 1 215 ? -6.735 -4.322 27.504 1.00 67.81 215 GLU A O 1
ATOM 1699 N N . ASN A 1 216 ? -7.866 -5.565 26.032 1.00 50.94 216 ASN A N 1
ATOM 1700 C CA . ASN A 1 216 ? -9.014 -5.653 26.906 1.00 50.94 216 ASN A CA 1
ATOM 1701 C C . ASN A 1 216 ? -8.682 -6.706 27.962 1.00 50.94 216 ASN A C 1
ATOM 1703 O O . ASN A 1 216 ? -8.541 -7.890 27.652 1.00 50.94 216 ASN A O 1
ATOM 1707 N N . ARG A 1 217 ? -8.548 -6.253 29.216 1.00 43.78 217 ARG A N 1
ATOM 1708 C CA . ARG A 1 217 ? -8.574 -7.075 30.429 1.00 43.78 217 ARG A CA 1
ATOM 1709 C C . ARG A 1 217 ? -9.691 -8.121 30.319 1.00 43.78 217 ARG A C 1
ATOM 1711 O O . ARG A 1 217 ? -10.822 -7.872 30.725 1.00 43.78 217 ARG A O 1
ATOM 1718 N N . ARG A 1 218 ? -9.363 -9.330 29.868 1.00 37.94 218 ARG A N 1
ATOM 1719 C CA . ARG A 1 218 ? -9.963 -10.534 30.433 1.00 37.94 218 ARG A CA 1
ATOM 1720 C C . ARG A 1 218 ? -9.059 -10.972 31.567 1.00 37.94 218 ARG A C 1
ATOM 1722 O O . ARG A 1 218 ? -8.002 -11.563 31.378 1.00 37.94 218 ARG A O 1
ATOM 1729 N N . ALA A 1 219 ? -9.484 -10.542 32.748 1.00 35.66 219 ALA A N 1
ATOM 1730 C CA . ALA A 1 219 ? -9.048 -11.067 34.017 1.00 35.66 219 ALA A CA 1
ATOM 1731 C C . ALA A 1 219 ? -9.186 -12.597 34.047 1.00 35.66 219 ALA A C 1
ATOM 1733 O O . ALA A 1 219 ? -10.012 -13.180 33.345 1.00 35.66 219 ALA A O 1
ATOM 1734 N N . HIS A 1 220 ? -8.373 -13.199 34.911 1.00 37.31 220 HIS A N 1
ATOM 1735 C CA . HIS A 1 220 ? -8.625 -14.475 35.570 1.00 37.31 220 HIS A CA 1
ATOM 1736 C C . HIS A 1 220 ? -10.110 -14.801 35.783 1.00 37.31 220 HIS A C 1
ATOM 1738 O O . HIS A 1 220 ? -10.883 -13.904 36.108 1.00 37.31 220 HIS A O 1
ATOM 1744 N N . HIS A 1 221 ? -10.405 -16.103 35.676 1.00 36.19 221 HIS A N 1
ATOM 1745 C CA . HIS A 1 221 ? -11.541 -16.918 36.148 1.00 36.19 221 HIS A CA 1
ATOM 1746 C C . HIS A 1 221 ? -11.909 -17.854 34.980 1.00 36.19 221 HIS A C 1
ATOM 1748 O O . HIS A 1 221 ? -12.378 -17.378 33.953 1.00 36.19 221 HIS A O 1
ATOM 1754 N N . HIS A 1 222 ? -11.661 -19.164 34.999 1.00 36.19 222 HIS A N 1
ATOM 1755 C CA . HIS A 1 222 ? -11.494 -20.144 36.074 1.00 36.19 222 HIS A CA 1
ATOM 1756 C C . HIS A 1 222 ? -10.531 -21.254 35.639 1.00 36.19 222 HIS A C 1
ATOM 1758 O O . HIS A 1 222 ? -10.464 -21.509 34.415 1.00 36.19 222 HIS A O 1
#